Protein AF-A0A2M7WQC4-F1 (afdb_monomer)

Mean predicted aligned error: 9.54 Å

Foldseek 3Di:
DPPPVVVVVVLQDWDFDAFDDPDPDTPTDTLLNVLLVVLVCVLCVLLCVLPVDDDPPHDPSVVVSVVLLVVLLVVQPVVDDPPSPVCSVVSSVVVSSLVSLVVQLVDPSGRRSLLDLVSLLVVLVVVLCVVVVVVCVVQPVCVQCVLPPDPDPPVCSVVSSVVVVVVSVCRSVCRSCVSNVCSSVVSVVVVVVVVVVVVPD

Nearest PDB structures (foldseek):
  6b2z-assembly1_a  TM=8.995E-01  e=5.592E-09  Saccharomyces cerevisiae S288C
  8h9q-assembly1_N  TM=8.593E-01  e=3.724E-07  Homo sapiens
  7ajb-assembly1_a  TM=8.304E-01  e=2.308E-07  Bos taurus
  6za9-assembly1_N  TM=8.681E-01  e=1.406E-06  Ovis aries
  6zna-assembly1_Aa  TM=8.473E-01  e=5.904E-06  Sus scrofa

Sequence (201 aa):
MSLDMSGALEHFRVVVYHELHLGPLDLSISNTTVFIWGAVALVVLTLHLMVVKPKLVPGPGQLLAEMLYGFVARQTELNIHGEGEKYIPLMFTIFTFILGCNLIGLIPGAFTPTSQLAVTGTLAVGIFLYATGLRFYRHGWGFFHAFAPRGVPRIMLPLMVPIELLSFLARPVTLALRLFANMTAGHMAIFVLGALGMAAP

Structure (mmCIF, N/CA/C/O backbone):
data_AF-A0A2M7WQC4-F1
#
_entry.id   AF-A0A2M7WQC4-F1
#
loop_
_atom_site.group_PDB
_atom_site.id
_atom_site.type_symbol
_atom_site.label_atom_id
_atom_site.label_alt_id
_atom_site.label_comp_id
_atom_site.label_asym_id
_atom_site.label_entity_id
_atom_site.label_seq_id
_atom_site.pdbx_PDB_ins_code
_atom_site.Cartn_x
_atom_site.Cartn_y
_atom_site.Cartn_z
_atom_site.occupancy
_atom_site.B_iso_or_equiv
_atom_site.auth_seq_id
_atom_site.auth_comp_id
_atom_site.auth_asym_id
_atom_site.auth_atom_id
_atom_site.pdbx_PDB_model_num
ATOM 1 N N . MET A 1 1 ? 1.896 25.065 -30.093 1.00 47.16 1 MET A N 1
ATOM 2 C CA . MET A 1 1 ? 2.228 23.845 -29.334 1.00 47.16 1 MET A CA 1
ATOM 3 C C . MET A 1 1 ? 1.219 23.739 -28.203 1.00 47.16 1 MET A C 1
ATOM 5 O O . MET A 1 1 ? 1.470 24.219 -27.107 1.00 47.16 1 MET A O 1
ATOM 9 N N . SER A 1 2 ? 0.005 23.278 -28.514 1.00 36.97 2 SER A N 1
ATOM 10 C CA . SER A 1 2 ? -1.008 23.017 -27.491 1.00 36.97 2 SER A CA 1
ATOM 11 C C . SER A 1 2 ? -0.447 21.948 -26.563 1.00 36.97 2 SER A C 1
ATOM 13 O O . SER A 1 2 ? 0.015 20.919 -27.050 1.00 36.97 2 SER A O 1
ATOM 15 N N . LEU A 1 3 ? -0.439 22.215 -25.256 1.00 52.53 3 LEU A N 1
ATOM 16 C CA . LEU A 1 3 ? -0.218 21.198 -24.232 1.00 52.53 3 LEU A CA 1
ATOM 17 C C . LEU A 1 3 ? -1.300 20.142 -24.423 1.00 52.53 3 LEU A C 1
ATOM 19 O O . LEU A 1 3 ? -2.430 20.309 -23.964 1.00 52.53 3 LEU A O 1
ATOM 23 N N . ASP A 1 4 ? -0.977 19.111 -25.191 1.00 52.12 4 ASP A N 1
ATOM 24 C CA . ASP A 1 4 ? -1.908 18.049 -25.488 1.00 52.12 4 ASP A CA 1
ATOM 25 C C . ASP A 1 4 ? -2.044 17.161 -24.250 1.00 52.12 4 ASP A C 1
ATOM 27 O O . ASP A 1 4 ? -1.371 16.146 -24.085 1.00 52.12 4 ASP A O 1
ATOM 31 N N . MET A 1 5 ? -2.908 17.590 -23.327 1.00 49.34 5 MET A N 1
ATOM 32 C CA . MET A 1 5 ? -3.306 16.808 -22.158 1.00 49.34 5 MET A CA 1
ATOM 33 C C . MET A 1 5 ? -3.953 15.470 -22.546 1.00 49.34 5 MET A C 1
ATOM 35 O O . MET A 1 5 ? -4.101 14.611 -21.676 1.00 49.34 5 MET A O 1
ATOM 39 N N . SER A 1 6 ? -4.334 15.272 -23.815 1.00 53.06 6 SER A N 1
ATOM 40 C CA . SER A 1 6 ? -4.918 14.012 -24.265 1.00 53.06 6 SER A CA 1
ATOM 41 C C . SER A 1 6 ? -3.886 12.875 -24.309 1.00 53.06 6 SER A C 1
ATOM 43 O O . SER A 1 6 ? -4.191 11.794 -23.810 1.00 53.06 6 SER A O 1
ATOM 45 N N . GLY A 1 7 ? -2.632 13.136 -24.707 1.00 55.03 7 GLY A N 1
ATOM 46 C CA . GLY A 1 7 ? -1.553 12.135 -24.675 1.00 55.03 7 GLY A CA 1
ATOM 47 C C . GLY A 1 7 ? -1.134 11.700 -23.260 1.00 55.03 7 GLY A C 1
ATOM 48 O O . GLY A 1 7 ? -0.813 10.536 -23.028 1.00 55.03 7 GLY A O 1
ATOM 49 N N . ALA A 1 8 ? -1.207 12.605 -22.275 1.00 52.22 8 ALA A N 1
ATOM 50 C CA . ALA A 1 8 ? -0.928 12.271 -20.873 1.00 52.22 8 ALA A CA 1
ATOM 51 C C . ALA A 1 8 ? -2.010 11.360 -20.257 1.00 52.22 8 ALA A C 1
ATOM 53 O O . ALA A 1 8 ? -1.704 10.505 -19.427 1.00 52.22 8 ALA A O 1
ATOM 54 N N . LEU A 1 9 ? -3.272 11.522 -20.671 1.00 56.44 9 LEU A N 1
ATOM 55 C CA . LEU A 1 9 ? -4.386 10.667 -20.246 1.00 56.44 9 LEU A CA 1
ATOM 56 C C . LEU A 1 9 ? -4.450 9.348 -21.032 1.00 56.44 9 LEU A C 1
ATOM 58 O O . LEU A 1 9 ? -4.911 8.344 -20.490 1.00 56.44 9 LEU A O 1
ATOM 62 N N . GLU A 1 10 ? -3.956 9.318 -22.272 1.00 60.94 10 GLU A N 1
ATOM 63 C CA . GLU A 1 10 ? -3.878 8.106 -23.093 1.00 60.94 10 GLU A CA 1
ATOM 64 C C . GLU A 1 10 ? -2.933 7.054 -22.490 1.00 60.94 10 GLU A C 1
ATOM 66 O O . GLU A 1 10 ? -3.252 5.865 -22.511 1.00 60.94 10 GLU A O 1
ATOM 71 N N . HIS A 1 11 ? -1.850 7.481 -21.827 1.00 55.91 11 HIS A N 1
ATOM 72 C CA . HIS A 1 11 ? -0.951 6.591 -21.072 1.00 55.91 11 HIS A CA 1
ATOM 73 C C . HIS A 1 11 ? -1.661 5.836 -19.937 1.00 55.91 11 HIS A C 1
ATOM 75 O O . HIS A 1 11 ? -1.259 4.734 -19.574 1.00 55.91 11 HIS A O 1
ATOM 81 N N . PHE A 1 12 ? -2.750 6.392 -19.394 1.00 59.59 12 PHE A N 1
ATOM 82 C CA . PHE A 1 12 ? -3.570 5.747 -18.363 1.00 59.59 12 PHE A CA 1
ATOM 83 C C . PHE A 1 12 ? -4.740 4.934 -18.935 1.00 59.59 12 PHE A C 1
ATOM 85 O O . PHE A 1 12 ? -5.503 4.328 -18.172 1.00 59.59 12 PHE A O 1
ATOM 92 N N . ARG A 1 13 ? -4.898 4.880 -20.265 1.00 59.78 13 ARG A N 1
ATOM 93 C CA . ARG A 1 13 ? -6.002 4.160 -20.898 1.00 59.78 13 ARG A CA 1
ATOM 94 C C . ARG A 1 13 ? -5.809 2.654 -20.755 1.00 59.78 13 ARG A C 1
ATOM 96 O O . ARG A 1 13 ? -4.769 2.086 -21.081 1.00 59.78 13 ARG A O 1
ATOM 103 N N . VAL A 1 14 ? -6.865 1.988 -20.301 1.00 61.38 14 VAL A N 1
ATOM 104 C CA . VAL A 1 14 ? -6.920 0.528 -20.257 1.00 61.38 14 VAL A CA 1
ATOM 105 C C . VAL A 1 14 ? -7.095 0.014 -21.677 1.00 61.38 14 VAL A C 1
ATOM 107 O O . VAL A 1 14 ? -8.176 0.121 -22.253 1.00 61.38 14 VAL A O 1
ATOM 110 N N . VAL A 1 15 ? -6.021 -0.525 -22.248 1.00 65.00 15 VAL A N 1
ATOM 111 C CA . VAL A 1 15 ? -6.092 -1.289 -23.493 1.00 65.00 15 VAL A CA 1
ATOM 112 C C . VAL A 1 15 ? -6.355 -2.742 -23.126 1.00 65.00 15 VAL A C 1
ATOM 114 O O . VAL A 1 15 ? -5.590 -3.360 -22.383 1.00 65.00 15 VAL A O 1
ATOM 117 N N . VAL A 1 16 ? -7.478 -3.258 -23.605 1.00 66.25 16 VAL A N 1
ATOM 118 C CA . VAL A 1 16 ? -7.837 -4.669 -23.517 1.00 66.25 16 VAL A CA 1
ATOM 119 C C . VAL A 1 16 ? -7.170 -5.394 -24.678 1.00 66.25 16 VAL A C 1
ATOM 121 O O . VAL A 1 16 ? -7.372 -5.021 -25.830 1.00 66.25 16 VAL A O 1
ATOM 124 N N . TYR A 1 17 ? -6.362 -6.408 -24.376 1.00 61.94 17 TYR A N 1
ATOM 125 C CA . TYR A 1 17 ? -5.694 -7.215 -25.394 1.00 61.94 17 TYR A CA 1
ATOM 126 C C . TYR A 1 17 ? -6.497 -8.466 -25.752 1.00 61.94 17 TYR A C 1
ATOM 128 O O . TYR A 1 17 ? -6.526 -8.837 -26.919 1.00 61.94 17 TYR A O 1
ATOM 136 N N . HIS A 1 18 ? -7.117 -9.131 -24.771 1.00 64.69 18 HIS A N 1
ATOM 137 C CA . HIS A 1 18 ? -7.927 -10.335 -24.997 1.00 64.69 18 HIS A CA 1
ATOM 138 C C . HIS A 1 18 ? -9.190 -10.302 -24.140 1.00 64.69 18 HIS A C 1
ATOM 140 O O . HIS A 1 18 ? -9.102 -10.292 -22.915 1.00 64.69 18 HIS A O 1
ATOM 146 N N . GLU A 1 19 ? -10.358 -10.345 -24.773 1.00 62.91 19 GLU A N 1
ATOM 147 C CA . GLU A 1 19 ? -11.649 -10.434 -24.092 1.00 62.91 19 GLU A CA 1
ATOM 148 C C . GLU A 1 19 ? -11.985 -11.901 -23.800 1.00 62.91 19 GLU A C 1
ATOM 150 O O . GLU A 1 19 ? -12.441 -12.637 -24.675 1.00 62.91 19 GLU A O 1
ATOM 155 N N . LEU A 1 20 ? -11.737 -12.352 -22.569 1.00 59.78 20 LEU A N 1
ATOM 156 C CA . LEU A 1 20 ? -12.165 -13.669 -22.103 1.00 59.78 20 LEU A CA 1
ATOM 157 C C . LEU A 1 20 ? -13.464 -13.511 -21.304 1.00 59.78 20 LEU A C 1
ATOM 159 O O . LEU A 1 20 ? -13.437 -13.131 -20.137 1.00 59.78 20 LEU A O 1
ATOM 163 N N . HIS A 1 21 ? -14.604 -13.806 -21.920 1.00 62.69 21 HIS A N 1
ATOM 164 C CA . HIS A 1 21 ? -15.892 -13.817 -21.226 1.00 62.69 21 HIS A CA 1
ATOM 165 C C . HIS A 1 21 ? -16.188 -15.242 -20.730 1.00 62.69 21 HIS A C 1
ATOM 167 O O . HIS A 1 21 ? -16.414 -16.152 -21.529 1.00 62.69 21 HIS A O 1
ATOM 173 N N . LEU A 1 22 ? -16.192 -15.453 -19.412 1.00 56.59 22 LEU A N 1
ATOM 174 C CA . LEU A 1 22 ? -16.622 -16.703 -18.770 1.00 56.59 22 LEU A CA 1
ATOM 175 C C . LEU A 1 22 ? -17.983 -16.452 -18.102 1.00 56.59 22 LEU A C 1
ATOM 177 O O . LEU A 1 22 ? -18.088 -16.199 -16.903 1.00 56.59 22 LEU A O 1
ATOM 181 N N . GLY A 1 23 ? -19.048 -16.478 -18.909 1.00 70.06 23 GLY A N 1
ATOM 182 C CA . GLY A 1 23 ? -20.415 -16.209 -18.448 1.00 70.06 23 GLY A CA 1
ATOM 183 C C . GLY A 1 23 ? -20.597 -14.746 -18.003 1.00 70.06 23 GLY A C 1
ATOM 184 O O . GLY A 1 23 ? -20.345 -13.860 -18.812 1.00 70.06 23 GLY A O 1
ATOM 185 N N . PRO A 1 24 ? -21.029 -14.455 -16.757 1.00 71.25 24 PRO A N 1
ATOM 186 C CA . PRO A 1 24 ? -21.176 -13.084 -16.248 1.00 71.25 24 PRO A CA 1
ATOM 187 C C . PRO A 1 24 ? -19.853 -12.444 -15.782 1.00 71.25 24 PRO A C 1
ATOM 189 O O . PRO A 1 24 ? -19.866 -11.325 -15.274 1.00 71.25 24 PRO A O 1
ATOM 192 N N . LEU A 1 25 ? -18.727 -13.161 -15.880 1.00 65.12 25 LEU A N 1
ATOM 193 C CA . LEU A 1 25 ? -17.407 -12.693 -15.460 1.00 65.12 25 LEU A CA 1
ATOM 194 C C . LEU A 1 25 ? -16.569 -12.290 -16.674 1.00 65.12 25 LEU A C 1
ATOM 196 O O . LEU A 1 25 ? -16.182 -13.134 -17.486 1.00 65.12 25 LEU A O 1
ATOM 200 N N . ASP A 1 26 ? -16.248 -11.000 -16.739 1.00 67.94 26 ASP A N 1
ATOM 201 C CA . ASP A 1 26 ? -15.263 -10.444 -17.661 1.00 67.94 26 ASP A CA 1
ATOM 202 C C . ASP A 1 26 ? -13.844 -10.720 -17.150 1.00 67.94 26 ASP A C 1
ATOM 204 O O . ASP A 1 26 ? -13.325 -10.028 -16.273 1.00 67.94 26 ASP A O 1
ATOM 208 N N . LEU A 1 27 ? -13.195 -11.744 -17.705 1.00 69.06 27 LEU A N 1
ATOM 209 C CA . LEU A 1 27 ? -11.785 -12.079 -17.473 1.00 69.06 27 LEU A CA 1
ATOM 210 C C . LEU A 1 27 ? -10.902 -11.505 -18.583 1.00 69.06 27 LEU A C 1
ATOM 212 O O . LEU A 1 27 ? -9.982 -12.146 -19.092 1.00 69.06 27 LEU A O 1
ATOM 216 N N . SER A 1 28 ? -11.201 -10.270 -18.966 1.00 73.12 28 SER A N 1
ATOM 217 C CA . SER A 1 28 ? -10.475 -9.571 -20.007 1.00 73.12 28 SER A CA 1
ATOM 218 C C . SER A 1 28 ? -9.031 -9.273 -19.578 1.00 73.12 28 SER A C 1
ATOM 220 O O . SER A 1 28 ? -8.770 -8.668 -18.532 1.00 73.12 28 SER A O 1
ATOM 222 N N . ILE A 1 29 ? -8.063 -9.712 -20.384 1.00 73.00 29 ILE A N 1
ATOM 223 C CA . ILE A 1 29 ? -6.643 -9.436 -20.167 1.00 73.00 29 ILE A CA 1
ATOM 224 C C . ILE A 1 29 ? -6.373 -8.030 -20.686 1.00 73.00 29 ILE A C 1
ATOM 226 O O . ILE A 1 29 ? -6.222 -7.796 -21.888 1.00 73.00 29 ILE A O 1
ATOM 230 N N . SER A 1 30 ? -6.316 -7.088 -19.753 1.00 79.94 30 SER A N 1
ATOM 231 C CA . SER A 1 30 ? -5.938 -5.706 -20.016 1.00 79.94 30 SER A CA 1
ATOM 232 C C . SER A 1 30 ? -4.456 -5.461 -19.751 1.00 79.94 30 SER A C 1
ATOM 234 O O . SER A 1 30 ? -3.785 -6.247 -19.076 1.00 79.94 30 SER A O 1
ATOM 236 N N . ASN A 1 31 ? -3.957 -4.324 -20.231 1.00 76.38 31 ASN A N 1
ATOM 237 C CA . ASN A 1 31 ? -2.621 -3.830 -19.918 1.00 76.38 31 ASN A CA 1
ATOM 238 C C . ASN A 1 31 ? -2.339 -3.852 -18.404 1.00 76.38 31 ASN A C 1
ATOM 240 O O . ASN A 1 31 ? -1.307 -4.333 -17.944 1.00 76.38 31 ASN A O 1
ATOM 244 N N . THR A 1 32 ? -3.321 -3.448 -17.602 1.00 79.88 32 THR A N 1
ATOM 245 C CA . THR A 1 32 ? -3.250 -3.485 -16.139 1.00 79.88 32 THR A CA 1
ATOM 246 C C . THR A 1 32 ? -2.974 -4.887 -15.605 1.00 79.88 32 THR A C 1
ATOM 248 O O . THR A 1 32 ? -2.104 -5.051 -14.753 1.00 79.88 32 THR A O 1
ATOM 251 N N . THR A 1 33 ? -3.674 -5.900 -16.118 1.00 81.00 33 THR A N 1
ATOM 252 C CA . THR A 1 33 ? -3.502 -7.299 -15.704 1.00 81.00 33 THR A CA 1
ATOM 253 C C . THR A 1 33 ? -2.084 -7.788 -16.000 1.00 81.00 33 THR A C 1
ATOM 255 O O . THR A 1 33 ? -1.442 -8.386 -15.137 1.00 81.00 33 THR A O 1
ATOM 258 N N . VAL A 1 34 ? -1.562 -7.468 -17.188 1.00 81.44 34 VAL A N 1
ATOM 259 C CA . VAL A 1 34 ? -0.206 -7.850 -17.610 1.00 81.44 34 VAL A CA 1
ATOM 260 C C . VAL A 1 34 ? 0.855 -7.198 -16.721 1.00 81.44 34 VAL A C 1
ATOM 262 O O . VAL A 1 34 ? 1.759 -7.883 -16.244 1.00 81.44 34 VAL A O 1
ATOM 265 N N . PHE A 1 35 ? 0.729 -5.901 -16.431 1.00 83.12 35 PHE A N 1
ATOM 266 C CA . PHE A 1 35 ? 1.673 -5.198 -15.559 1.00 83.12 35 PHE A CA 1
ATOM 267 C C . PHE A 1 35 ? 1.589 -5.656 -14.095 1.00 83.12 35 PHE A C 1
ATOM 269 O O . PHE A 1 35 ? 2.618 -5.706 -13.423 1.00 83.12 35 PHE A O 1
ATOM 276 N N . ILE A 1 36 ? 0.412 -6.061 -13.600 1.00 86.38 36 ILE A N 1
ATOM 277 C CA . ILE A 1 36 ? 0.282 -6.697 -12.276 1.00 86.38 36 ILE A CA 1
ATOM 278 C C . ILE A 1 36 ? 1.031 -8.031 -12.248 1.00 86.38 36 ILE A C 1
ATOM 280 O O . ILE A 1 36 ? 1.801 -8.277 -11.321 1.00 86.38 36 ILE A O 1
ATOM 284 N N . TRP A 1 37 ? 0.848 -8.889 -13.255 1.00 86.12 37 TRP A N 1
ATOM 285 C CA . TRP A 1 37 ? 1.578 -10.157 -13.336 1.00 86.12 37 TRP A CA 1
ATOM 286 C C . TRP A 1 37 ? 3.084 -9.944 -13.463 1.00 86.12 37 TRP A C 1
ATOM 288 O O . TRP A 1 37 ? 3.847 -10.624 -12.782 1.00 86.12 37 TRP A O 1
ATOM 298 N N . GLY A 1 38 ? 3.508 -8.959 -14.256 1.00 86.62 38 GLY A N 1
ATOM 299 C CA . GLY A 1 38 ? 4.905 -8.543 -14.351 1.00 86.62 38 GLY A CA 1
ATOM 300 C C . GLY A 1 38 ? 5.470 -8.088 -13.004 1.00 86.62 38 GLY A C 1
ATOM 301 O O . GLY A 1 38 ? 6.550 -8.527 -12.617 1.00 86.62 38 GLY A O 1
ATOM 302 N N . ALA A 1 39 ? 4.723 -7.280 -12.246 1.00 86.12 39 ALA A N 1
ATOM 303 C CA . ALA A 1 39 ? 5.112 -6.839 -10.907 1.00 86.12 39 ALA A CA 1
ATOM 304 C C . ALA A 1 39 ? 5.257 -8.002 -9.926 1.00 86.12 39 ALA A C 1
ATOM 306 O O . ALA A 1 39 ? 6.259 -8.092 -9.216 1.00 86.12 39 ALA A O 1
ATOM 307 N N . VAL A 1 40 ? 4.290 -8.920 -9.914 1.00 88.19 40 VAL A N 1
ATOM 308 C CA . VAL A 1 40 ? 4.339 -10.115 -9.065 1.00 88.19 40 VAL A CA 1
ATOM 309 C C . VAL A 1 40 ? 5.526 -10.995 -9.449 1.00 88.19 40 VAL A C 1
ATOM 311 O O . VAL A 1 40 ? 6.294 -11.388 -8.573 1.00 88.19 40 VAL A O 1
ATOM 314 N N . ALA A 1 41 ? 5.723 -11.260 -10.741 1.00 89.06 41 ALA A N 1
ATOM 315 C CA . ALA A 1 41 ? 6.842 -12.058 -11.229 1.00 89.06 41 ALA A CA 1
ATOM 316 C C . ALA A 1 41 ? 8.190 -11.423 -10.864 1.00 89.06 41 ALA A C 1
ATOM 318 O O . ALA A 1 41 ? 9.067 -12.118 -10.358 1.00 89.06 41 ALA A O 1
ATOM 319 N N . LEU A 1 42 ? 8.338 -10.107 -11.044 1.00 88.56 42 LEU A N 1
ATOM 320 C CA . LEU A 1 42 ? 9.542 -9.363 -10.677 1.00 88.56 42 LEU A CA 1
ATOM 321 C C . LEU A 1 42 ? 9.835 -9.469 -9.179 1.00 88.56 42 LEU A C 1
ATOM 323 O O . LEU A 1 42 ? 10.964 -9.771 -8.795 1.00 88.56 42 LEU A O 1
ATOM 327 N N . VAL A 1 43 ? 8.830 -9.236 -8.333 1.00 88.75 43 VAL A N 1
ATOM 328 C CA . VAL A 1 43 ? 8.966 -9.301 -6.873 1.00 88.75 43 VAL A CA 1
ATOM 329 C C . VAL A 1 43 ? 9.352 -10.706 -6.428 1.00 88.75 43 VAL A C 1
ATOM 331 O O . VAL A 1 43 ? 10.329 -10.873 -5.698 1.00 88.75 43 VAL A O 1
ATOM 334 N N . VAL A 1 44 ? 8.620 -11.720 -6.894 1.00 88.38 44 VAL A N 1
ATOM 335 C CA . VAL A 1 44 ? 8.865 -13.120 -6.533 1.00 88.38 44 VAL A CA 1
ATOM 336 C C . VAL A 1 44 ? 10.240 -13.562 -7.014 1.00 88.38 44 VAL A C 1
ATOM 338 O O . VAL A 1 44 ? 10.985 -14.146 -6.235 1.00 88.38 44 VAL A O 1
ATOM 341 N N . LEU A 1 45 ? 10.613 -13.243 -8.256 1.00 88.00 45 LEU A N 1
ATOM 342 C CA . LEU A 1 45 ? 11.922 -13.583 -8.806 1.00 88.00 45 LEU A CA 1
ATOM 343 C C . LEU A 1 45 ? 13.045 -12.902 -8.024 1.00 88.00 45 LEU A C 1
ATOM 345 O O . LEU A 1 45 ? 14.002 -13.565 -7.641 1.00 88.00 45 LEU A O 1
ATOM 349 N N . THR A 1 46 ? 12.924 -11.603 -7.746 1.00 85.12 46 THR A N 1
ATOM 350 C CA . THR A 1 46 ? 13.954 -10.840 -7.026 1.00 85.12 46 THR A CA 1
ATOM 351 C C . THR A 1 46 ? 14.155 -11.391 -5.617 1.00 85.12 46 THR A C 1
ATOM 353 O O . THR A 1 46 ? 15.285 -11.685 -5.232 1.00 85.12 46 THR A O 1
ATOM 356 N N . LEU A 1 47 ? 13.068 -11.604 -4.868 1.00 85.88 47 LEU A N 1
ATOM 357 C CA . LEU A 1 47 ? 13.141 -12.194 -3.532 1.00 85.88 47 LEU A CA 1
ATOM 358 C C . LEU A 1 47 ? 13.681 -13.624 -3.571 1.00 85.88 47 LEU A C 1
ATOM 360 O O . LEU A 1 47 ? 14.520 -13.981 -2.748 1.00 85.88 47 LEU A O 1
ATOM 364 N N . HIS A 1 48 ? 13.241 -14.432 -4.538 1.00 85.88 48 HIS A N 1
ATOM 365 C CA . HIS A 1 48 ? 13.729 -15.794 -4.694 1.00 85.88 48 HIS A CA 1
ATOM 366 C C . HIS A 1 48 ? 15.240 -15.785 -4.926 1.00 85.88 48 HIS A C 1
ATOM 368 O O . HIS A 1 48 ? 15.966 -16.369 -4.128 1.00 85.88 48 HIS A O 1
ATOM 374 N N . LEU A 1 49 ? 15.731 -15.042 -5.924 1.00 83.69 49 LEU A N 1
ATOM 375 C CA . LEU A 1 49 ? 17.158 -14.911 -6.245 1.00 83.69 49 LEU A CA 1
ATOM 376 C C . LEU A 1 49 ? 18.002 -14.432 -5.056 1.00 83.69 49 LEU A C 1
ATOM 378 O O . LEU A 1 49 ? 19.125 -14.904 -4.881 1.00 83.69 49 LEU A O 1
ATOM 382 N N . MET A 1 50 ? 17.464 -13.537 -4.223 1.00 81.19 50 MET A N 1
ATOM 383 C CA . MET A 1 50 ? 18.144 -13.051 -3.019 1.00 81.19 50 MET A CA 1
ATOM 384 C C . MET A 1 50 ? 18.247 -14.104 -1.902 1.00 81.19 50 MET A C 1
ATOM 386 O O . MET A 1 50 ? 19.145 -13.999 -1.068 1.00 81.19 50 MET A O 1
ATOM 390 N N . VAL A 1 51 ? 17.374 -15.121 -1.892 1.00 77.56 51 VAL A N 1
ATOM 391 C CA . VAL A 1 51 ? 17.223 -16.088 -0.785 1.00 77.56 51 VAL A CA 1
ATOM 392 C C . VAL A 1 51 ? 17.562 -17.539 -1.185 1.00 77.56 51 VAL A C 1
ATOM 394 O O . VAL A 1 51 ? 17.719 -18.379 -0.306 1.00 77.56 51 VAL A O 1
ATOM 397 N N . VAL A 1 52 ? 17.760 -17.870 -2.474 1.00 69.50 52 VAL A N 1
ATOM 398 C CA . VAL A 1 52 ? 17.973 -19.266 -2.948 1.00 69.50 52 VAL A CA 1
ATOM 399 C C . VAL A 1 52 ? 19.127 -19.997 -2.244 1.00 69.50 52 VAL A C 1
ATOM 401 O O . VAL A 1 52 ? 19.061 -21.210 -2.054 1.00 69.50 52 VAL A O 1
ATOM 404 N N . LYS A 1 53 ? 20.209 -19.300 -1.878 1.00 73.19 53 LYS A N 1
ATOM 405 C CA . LYS A 1 53 ? 21.390 -19.909 -1.237 1.00 73.19 53 LYS A CA 1
ATOM 406 C C . LYS A 1 53 ? 21.758 -19.140 0.032 1.00 73.19 53 LYS A C 1
ATOM 408 O O . LYS A 1 53 ? 22.707 -18.354 -0.021 1.00 73.19 53 LYS A O 1
ATOM 413 N N . PRO A 1 54 ? 21.029 -19.340 1.146 1.00 71.44 54 PRO A N 1
ATOM 414 C CA . PRO A 1 54 ? 21.299 -18.611 2.374 1.00 71.44 54 PRO A CA 1
ATOM 415 C C . PRO A 1 54 ? 22.688 -19.000 2.888 1.00 71.44 54 PRO A C 1
ATOM 417 O O . PRO A 1 54 ? 22.971 -20.172 3.143 1.00 71.44 54 PRO A O 1
ATOM 420 N N . LYS A 1 55 ? 23.583 -18.016 2.985 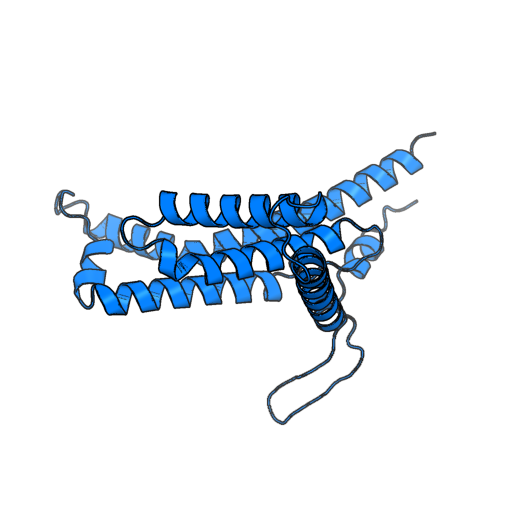1.00 77.81 55 LYS A N 1
ATOM 421 C CA . LYS A 1 55 ? 24.927 -18.190 3.550 1.00 77.81 55 LYS A CA 1
ATOM 422 C C . LYS A 1 55 ? 24.954 -17.640 4.973 1.00 77.81 55 LYS A C 1
ATOM 424 O O . LYS A 1 55 ? 24.261 -16.673 5.272 1.00 77.81 55 LYS A O 1
ATOM 429 N N . LEU A 1 56 ? 25.800 -18.230 5.824 1.00 75.19 56 LEU A N 1
ATOM 430 C CA . LEU A 1 56 ? 26.019 -17.768 7.204 1.00 75.19 56 LEU A CA 1
ATOM 431 C C . LEU A 1 56 ? 26.617 -16.350 7.257 1.00 75.19 56 LEU A C 1
ATOM 433 O O . LEU A 1 56 ? 26.302 -15.585 8.160 1.00 75.19 56 LEU A O 1
ATOM 437 N N . VAL A 1 57 ? 27.463 -16.003 6.278 1.00 78.56 57 VAL A N 1
ATOM 438 C CA . VAL A 1 57 ? 27.869 -14.618 6.001 1.00 78.56 57 VAL A CA 1
ATOM 439 C C . VAL A 1 57 ? 27.042 -14.142 4.805 1.00 78.56 57 VAL A C 1
ATOM 441 O O . VAL A 1 57 ? 27.241 -14.672 3.702 1.00 78.56 57 VAL A O 1
ATOM 444 N N . PRO A 1 58 ? 26.100 -13.202 4.998 1.00 76.56 58 PRO A N 1
ATOM 445 C CA . PRO A 1 58 ? 25.170 -12.812 3.951 1.00 76.56 58 PRO A CA 1
ATOM 446 C C . PRO A 1 58 ? 25.903 -12.098 2.814 1.00 76.56 58 PRO A C 1
ATOM 448 O O . PRO A 1 58 ? 26.759 -11.238 3.027 1.00 76.56 58 PRO A O 1
ATOM 451 N N . GLY A 1 59 ? 25.550 -12.451 1.577 1.00 83.88 59 GLY A N 1
ATOM 452 C CA . GLY A 1 59 ? 25.907 -11.638 0.415 1.00 83.88 59 GLY A CA 1
ATOM 453 C C . GLY A 1 59 ? 25.114 -10.321 0.394 1.00 83.88 59 GLY A C 1
ATOM 454 O O . GLY A 1 59 ? 24.108 -10.202 1.092 1.00 83.88 59 GL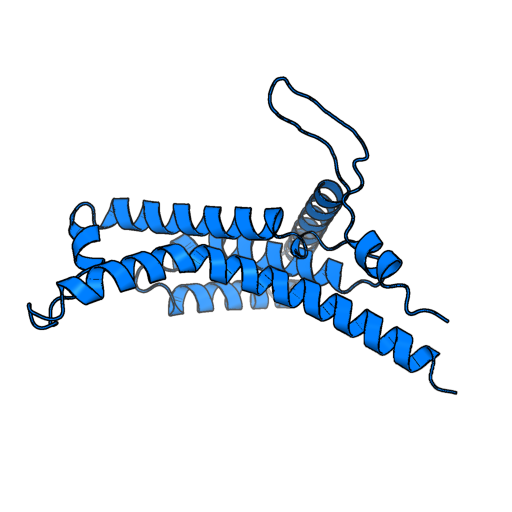Y A O 1
ATOM 455 N N . PRO A 1 60 ? 25.488 -9.341 -0.446 1.00 82.81 60 PRO A N 1
ATOM 456 C CA . PRO A 1 60 ? 24.822 -8.034 -0.485 1.00 82.81 60 PRO A CA 1
ATOM 457 C C . PRO A 1 60 ? 23.321 -8.115 -0.825 1.00 82.81 60 PRO A C 1
ATOM 459 O O . PRO A 1 60 ? 22.523 -7.376 -0.256 1.00 82.81 60 PRO A O 1
ATOM 462 N N . GLY A 1 61 ? 22.915 -9.039 -1.706 1.00 83.50 61 GLY A N 1
ATOM 463 C CA . GLY A 1 61 ? 21.498 -9.262 -2.030 1.00 83.50 61 GLY A CA 1
ATOM 464 C C . GLY A 1 61 ? 20.707 -9.897 -0.881 1.00 83.50 61 GLY A C 1
ATOM 465 O O . GLY A 1 61 ? 19.587 -9.480 -0.604 1.00 83.50 61 GLY A O 1
ATOM 466 N N . GLN A 1 62 ? 21.317 -10.848 -0.169 1.00 86.19 62 GLN A N 1
ATOM 467 C CA . GLN A 1 62 ? 20.720 -11.465 1.017 1.00 86.19 62 GLN A CA 1
ATOM 468 C C . GLN A 1 62 ? 20.566 -10.431 2.145 1.00 86.19 62 GLN A C 1
ATOM 470 O O . GLN A 1 62 ? 19.504 -10.355 2.752 1.00 86.19 62 GLN A O 1
ATOM 475 N N . LEU A 1 63 ? 21.571 -9.571 2.356 1.00 89.75 63 LEU A N 1
ATOM 476 C CA . LEU A 1 63 ? 21.511 -8.482 3.335 1.00 89.75 63 LEU A CA 1
ATOM 477 C C . LEU A 1 63 ? 20.349 -7.521 3.047 1.00 89.75 63 LEU A C 1
ATOM 479 O O . LEU A 1 63 ? 19.615 -7.157 3.959 1.00 89.75 63 LEU A O 1
ATOM 483 N N . LEU A 1 64 ? 20.150 -7.124 1.786 1.00 89.56 64 LEU A N 1
ATOM 484 C CA . LEU A 1 64 ? 19.012 -6.283 1.402 1.00 89.56 64 LEU A CA 1
ATOM 485 C C . LEU A 1 64 ? 17.667 -6.954 1.701 1.00 89.56 64 LEU A C 1
ATOM 487 O O . LEU A 1 64 ? 16.780 -6.305 2.255 1.00 89.56 64 LEU A O 1
ATOM 491 N N . ALA A 1 65 ? 17.520 -8.239 1.376 1.00 88.81 65 ALA A N 1
ATOM 492 C CA . ALA A 1 65 ? 16.299 -8.989 1.660 1.00 88.81 65 ALA A CA 1
ATOM 493 C C . ALA A 1 65 ? 16.039 -9.127 3.171 1.00 88.81 65 ALA A C 1
ATOM 495 O O . ALA A 1 65 ? 14.912 -8.916 3.618 1.00 88.81 65 ALA A O 1
ATOM 496 N N . GLU A 1 66 ? 17.074 -9.407 3.967 1.00 89.94 66 GLU A N 1
ATOM 497 C CA . GLU A 1 66 ? 16.983 -9.483 5.430 1.00 89.94 66 GLU A CA 1
ATOM 498 C C . GLU A 1 66 ? 16.646 -8.124 6.055 1.00 89.94 66 GLU A C 1
ATOM 500 O O . GLU A 1 66 ? 15.807 -8.053 6.951 1.00 89.94 66 GLU A O 1
ATOM 505 N N . MET A 1 67 ? 17.226 -7.027 5.553 1.00 91.44 67 MET A N 1
ATOM 506 C CA . MET A 1 67 ? 16.887 -5.672 5.998 1.00 91.44 67 MET A CA 1
ATOM 507 C C . MET A 1 67 ? 15.442 -5.305 5.657 1.00 91.44 67 MET A C 1
ATOM 509 O O . MET A 1 67 ? 14.745 -4.740 6.498 1.00 91.44 67 MET A O 1
ATOM 513 N N . LEU A 1 68 ? 14.973 -5.637 4.450 1.00 92.56 68 LEU A N 1
ATOM 514 C CA . LEU A 1 68 ? 13.583 -5.413 4.046 1.00 92.56 68 LEU A CA 1
ATOM 515 C C . LEU A 1 68 ? 12.615 -6.218 4.918 1.00 92.56 68 LEU A C 1
ATOM 517 O O . LEU A 1 68 ? 11.644 -5.661 5.431 1.00 92.56 68 LEU A O 1
ATOM 521 N N . TYR A 1 69 ? 12.894 -7.506 5.129 1.00 91.94 69 TYR A N 1
ATOM 522 C CA . TYR A 1 69 ? 12.085 -8.354 6.000 1.00 91.94 69 TYR A CA 1
ATOM 523 C C . TYR A 1 69 ? 12.084 -7.839 7.443 1.00 91.94 69 TYR A C 1
ATOM 525 O O . TYR A 1 69 ? 11.018 -7.633 8.019 1.00 91.94 69 TYR A O 1
ATOM 533 N N . GLY A 1 70 ? 13.260 -7.554 8.008 1.00 93.12 70 GLY A N 1
ATOM 534 C CA . GLY A 1 70 ? 13.412 -7.033 9.366 1.00 93.12 70 GLY A CA 1
ATOM 535 C C . GLY A 1 70 ? 12.739 -5.674 9.562 1.00 93.12 70 GLY A C 1
ATOM 536 O O . GLY A 1 70 ? 12.143 -5.430 10.611 1.00 93.12 70 GLY A O 1
ATOM 537 N N . PHE A 1 71 ? 12.758 -4.809 8.544 1.00 94.69 71 PHE A N 1
ATOM 538 C CA . PHE A 1 71 ? 12.019 -3.549 8.551 1.00 94.69 71 PHE A CA 1
ATOM 539 C C . PHE A 1 71 ? 10.513 -3.795 8.670 1.00 94.69 71 PHE A C 1
ATOM 541 O O . PHE A 1 71 ? 9.881 -3.248 9.574 1.00 94.69 71 PHE A O 1
ATOM 548 N N . VAL A 1 72 ? 9.937 -4.647 7.817 1.00 94.62 72 VAL A N 1
ATOM 549 C CA . VAL A 1 72 ? 8.492 -4.925 7.849 1.00 94.62 72 VAL A CA 1
ATOM 550 C C . VAL A 1 72 ? 8.083 -5.658 9.128 1.00 94.62 72 VAL A C 1
ATOM 552 O O . VAL A 1 72 ? 7.061 -5.312 9.723 1.00 94.62 72 VAL A O 1
ATOM 555 N N . ALA A 1 73 ? 8.881 -6.626 9.583 1.00 93.25 73 ALA A N 1
ATOM 556 C CA . ALA A 1 73 ? 8.655 -7.355 10.828 1.00 93.25 73 ALA A CA 1
ATOM 557 C C . ALA A 1 73 ? 8.601 -6.396 12.024 1.00 93.25 73 ALA A C 1
ATOM 559 O O . ALA A 1 73 ? 7.585 -6.323 12.716 1.00 93.25 73 ALA A O 1
ATOM 560 N N . ARG A 1 74 ? 9.629 -5.552 12.180 1.00 94.12 74 ARG A N 1
ATOM 561 C CA . ARG A 1 74 ? 9.690 -4.555 13.255 1.00 94.12 74 ARG A CA 1
ATOM 562 C C . ARG A 1 74 ? 8.541 -3.551 13.174 1.00 94.12 74 ARG A C 1
ATOM 564 O O . ARG A 1 74 ? 7.952 -3.222 14.198 1.00 94.12 74 ARG A O 1
ATOM 571 N N . GLN A 1 75 ? 8.194 -3.062 11.981 1.00 94.25 75 GLN A N 1
ATOM 572 C CA . GLN A 1 75 ? 7.042 -2.166 11.830 1.00 94.25 75 GLN A CA 1
ATOM 573 C C . GLN A 1 75 ? 5.732 -2.854 12.231 1.00 94.25 75 GLN A C 1
ATOM 575 O O . GLN A 1 75 ? 4.880 -2.230 12.860 1.00 94.25 75 GLN A O 1
ATOM 580 N N . THR A 1 76 ? 5.571 -4.137 11.918 1.00 93.00 76 THR A N 1
ATOM 581 C CA . THR A 1 76 ? 4.369 -4.898 12.277 1.00 93.00 76 THR A CA 1
ATOM 582 C C . THR A 1 76 ? 4.268 -5.095 13.790 1.00 93.00 76 THR A C 1
ATOM 584 O O . THR A 1 76 ? 3.214 -4.836 14.363 1.00 93.00 76 THR A O 1
ATOM 587 N N . GLU A 1 77 ? 5.361 -5.475 14.453 1.00 91.00 77 GLU A N 1
ATOM 588 C CA . GLU A 1 77 ? 5.415 -5.662 15.910 1.00 91.00 77 GLU A CA 1
ATOM 589 C C . GLU A 1 77 ? 5.155 -4.367 16.688 1.00 91.00 77 GLU A C 1
ATOM 591 O O . GLU A 1 77 ? 4.430 -4.378 17.680 1.00 91.00 77 GLU A O 1
ATOM 596 N N . LEU A 1 78 ? 5.688 -3.235 16.216 1.00 91.69 78 LEU A N 1
ATOM 597 C CA . LEU A 1 78 ? 5.474 -1.934 16.858 1.00 91.69 78 LEU A CA 1
ATOM 598 C C . LEU A 1 78 ? 4.021 -1.450 16.750 1.00 91.69 78 LEU A C 1
ATOM 600 O O . LEU A 1 78 ? 3.532 -0.758 17.640 1.00 91.69 78 LEU A O 1
ATOM 604 N N . ASN A 1 79 ? 3.327 -1.793 15.662 1.00 89.94 79 ASN A N 1
ATOM 605 C CA . ASN A 1 79 ? 1.949 -1.357 15.434 1.00 89.94 79 ASN A CA 1
ATOM 606 C C . ASN A 1 79 ? 0.907 -2.351 15.980 1.00 89.94 79 ASN A C 1
ATOM 608 O O . ASN A 1 79 ? -0.207 -1.948 16.321 1.00 89.94 79 ASN A O 1
ATOM 612 N N . ILE A 1 80 ? 1.247 -3.641 16.083 1.00 87.06 80 ILE A N 1
ATOM 613 C CA . ILE A 1 80 ? 0.349 -4.707 16.542 1.00 87.06 80 ILE A CA 1
ATOM 614 C C . ILE A 1 80 ? 0.858 -5.268 17.870 1.00 87.06 80 ILE A C 1
ATOM 616 O O . ILE A 1 80 ? 1.705 -6.158 17.923 1.00 87.06 80 ILE A O 1
ATOM 620 N N . HIS A 1 81 ? 0.273 -4.779 18.958 1.00 76.44 81 HIS A N 1
ATOM 621 C CA . HIS A 1 81 ? 0.628 -5.203 20.306 1.00 76.44 81 HIS A CA 1
ATOM 622 C C . HIS A 1 81 ? 0.202 -6.659 20.565 1.00 76.44 81 HIS A C 1
ATOM 624 O O . HIS A 1 81 ? -0.947 -7.035 20.329 1.00 76.44 81 HIS A O 1
ATOM 630 N N . GLY A 1 82 ? 1.132 -7.467 21.078 1.00 75.81 82 GLY A N 1
ATOM 631 C CA . GLY A 1 82 ? 0.888 -8.815 21.608 1.00 75.81 82 GLY A CA 1
ATOM 632 C C . GLY A 1 82 ? 0.862 -9.958 20.588 1.00 75.81 82 GLY A C 1
ATOM 633 O O . GLY A 1 82 ? 1.148 -11.085 20.970 1.00 75.81 82 GLY A O 1
ATOM 634 N N . GLU A 1 83 ? 0.565 -9.701 19.308 1.00 79.62 83 GLU A N 1
ATOM 635 C CA . GLU A 1 83 ? 0.493 -10.756 18.277 1.00 79.62 83 GLU A CA 1
ATOM 636 C C . GLU A 1 83 ? 0.991 -10.329 16.881 1.00 79.62 83 GLU A C 1
ATOM 638 O O . GLU A 1 83 ? 0.509 -10.823 15.858 1.00 79.62 83 GLU A O 1
ATOM 643 N N . GLY A 1 84 ? 1.948 -9.401 16.807 1.00 79.38 84 GLY A N 1
ATOM 644 C CA . GLY A 1 84 ? 2.483 -8.916 15.531 1.00 79.38 84 GLY A CA 1
ATOM 645 C C . GLY A 1 84 ? 3.046 -10.019 14.627 1.00 79.38 84 GLY A C 1
ATOM 646 O O . GLY A 1 84 ? 2.803 -9.984 13.421 1.00 79.38 84 GLY A O 1
ATOM 647 N N . GLU A 1 85 ? 3.692 -11.040 15.204 1.00 84.75 85 GLU A N 1
ATOM 648 C CA . GLU A 1 85 ? 4.371 -12.125 14.474 1.00 84.75 85 GLU A CA 1
ATOM 649 C C . GLU A 1 85 ? 3.474 -12.842 13.456 1.00 84.75 85 GLU A C 1
ATOM 651 O O . GLU A 1 85 ? 3.879 -13.101 12.322 1.00 84.75 85 GLU A O 1
ATOM 656 N N . LYS A 1 86 ? 2.210 -13.095 13.819 1.00 87.75 86 LYS A N 1
ATOM 657 C CA . LYS A 1 86 ? 1.252 -13.796 12.950 1.00 87.75 86 LYS A CA 1
ATOM 658 C C . LYS A 1 86 ? 0.905 -13.000 11.688 1.00 87.75 86 LYS A C 1
ATOM 660 O O . LYS A 1 86 ? 0.546 -13.586 10.668 1.00 87.75 86 LYS A O 1
ATOM 665 N N . TYR A 1 87 ? 0.983 -11.672 11.751 1.00 89.75 87 TYR A N 1
ATOM 666 C CA . TYR A 1 87 ? 0.606 -10.785 10.648 1.00 89.75 87 TYR A CA 1
ATOM 667 C C . TYR A 1 87 ? 1.798 -10.362 9.786 1.00 89.75 87 TYR A C 1
ATOM 669 O O . TYR A 1 87 ? 1.579 -9.778 8.723 1.00 89.75 87 TYR A O 1
ATOM 677 N N . ILE A 1 88 ? 3.033 -10.701 10.182 1.00 92.00 88 ILE A N 1
ATOM 678 C CA . ILE A 1 88 ? 4.250 -10.378 9.422 1.00 92.00 88 ILE A CA 1
ATOM 679 C C . ILE A 1 88 ? 4.164 -10.872 7.968 1.00 92.00 88 ILE A C 1
ATOM 681 O O . ILE A 1 88 ? 4.396 -10.056 7.075 1.00 92.00 88 ILE A O 1
ATOM 685 N N . PRO A 1 89 ? 3.769 -12.130 7.665 1.00 91.38 89 PRO A N 1
ATOM 686 C CA . PRO A 1 89 ? 3.737 -12.607 6.278 1.00 91.38 89 PRO A CA 1
ATOM 687 C C . PRO A 1 89 ? 2.753 -11.827 5.396 1.00 91.38 89 PRO A C 1
ATOM 689 O O . PRO A 1 89 ? 3.045 -11.528 4.235 1.00 91.38 89 PRO A O 1
ATOM 692 N N . LEU A 1 90 ? 1.598 -11.450 5.956 1.00 92.31 90 LEU A N 1
ATOM 693 C CA . LEU A 1 90 ? 0.590 -10.656 5.255 1.00 92.31 90 LEU A CA 1
ATOM 694 C C . LEU A 1 90 ? 1.113 -9.245 4.963 1.00 92.31 90 LEU 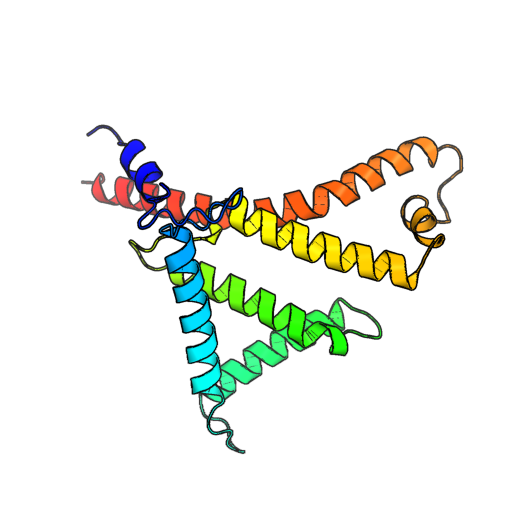A C 1
ATOM 696 O O . LEU A 1 90 ? 1.030 -8.781 3.826 1.00 92.31 90 LEU A O 1
ATOM 700 N N . MET A 1 91 ? 1.679 -8.581 5.976 1.00 92.75 91 MET A N 1
ATOM 701 C CA . MET A 1 91 ? 2.231 -7.233 5.832 1.00 92.75 91 MET A CA 1
ATOM 702 C C . MET A 1 91 ? 3.403 -7.211 4.855 1.00 92.75 91 MET A C 1
ATOM 704 O O . MET A 1 91 ? 3.463 -6.334 3.998 1.00 92.75 91 MET A O 1
ATOM 708 N N . PHE A 1 92 ? 4.283 -8.211 4.912 1.00 93.12 92 PHE A N 1
ATOM 709 C CA . PHE A 1 92 ? 5.409 -8.355 3.993 1.00 93.12 92 PHE A CA 1
ATOM 710 C C . PHE A 1 92 ? 4.960 -8.545 2.542 1.00 93.12 92 PHE A C 1
ATOM 712 O O . PHE A 1 92 ? 5.514 -7.918 1.636 1.00 93.12 92 PHE A O 1
ATOM 719 N N . THR A 1 93 ? 3.912 -9.341 2.320 1.00 91.94 93 THR A N 1
ATOM 720 C CA . THR A 1 93 ? 3.360 -9.573 0.979 1.00 91.94 93 THR A CA 1
ATOM 721 C C . THR A 1 93 ? 2.753 -8.296 0.404 1.00 91.94 93 THR A C 1
ATOM 723 O O . THR A 1 93 ? 3.101 -7.901 -0.706 1.00 91.94 93 THR A O 1
ATOM 726 N N . ILE A 1 94 ? 1.891 -7.611 1.165 1.00 92.06 94 ILE A N 1
ATOM 727 C CA . ILE A 1 94 ? 1.261 -6.356 0.723 1.00 92.06 94 ILE A CA 1
ATOM 728 C C . ILE A 1 94 ? 2.324 -5.281 0.483 1.00 92.06 94 ILE A C 1
ATOM 730 O O . ILE A 1 94 ? 2.283 -4.593 -0.536 1.00 92.06 94 ILE A O 1
ATOM 734 N N . PHE A 1 95 ? 3.296 -5.162 1.389 1.00 93.19 95 PHE A N 1
ATOM 735 C CA . PHE A 1 95 ? 4.389 -4.205 1.268 1.00 93.19 95 PHE A CA 1
ATOM 736 C C . PHE A 1 95 ? 5.201 -4.438 -0.005 1.00 93.19 95 PHE A C 1
ATOM 738 O O . PHE A 1 95 ? 5.345 -3.523 -0.813 1.00 93.19 95 PHE A O 1
ATOM 745 N N . THR A 1 96 ? 5.687 -5.662 -0.219 1.00 91.25 96 THR A N 1
ATOM 746 C CA . THR A 1 96 ? 6.546 -5.953 -1.373 1.00 91.25 96 THR A CA 1
ATOM 747 C C . THR A 1 96 ? 5.769 -5.893 -2.687 1.00 91.25 96 THR A C 1
ATOM 749 O O . THR A 1 96 ? 6.310 -5.443 -3.694 1.00 91.25 96 THR A O 1
ATOM 752 N N . PHE A 1 97 ? 4.484 -6.257 -2.683 1.00 91.00 97 PHE A N 1
ATOM 753 C CA . PHE A 1 97 ? 3.604 -6.085 -3.840 1.00 91.00 97 PHE A CA 1
ATOM 754 C C . PHE A 1 97 ? 3.440 -4.609 -4.227 1.00 91.00 97 PHE A C 1
ATOM 756 O O . PHE A 1 97 ? 3.694 -4.244 -5.375 1.00 91.00 97 PHE A O 1
ATOM 763 N N . ILE A 1 98 ? 3.059 -3.745 -3.276 1.00 91.31 98 ILE A N 1
ATOM 764 C CA . ILE A 1 98 ? 2.903 -2.304 -3.533 1.00 91.31 98 ILE A CA 1
ATOM 765 C C . ILE A 1 98 ? 4.240 -1.698 -3.973 1.00 91.31 98 ILE A C 1
ATOM 767 O O . ILE A 1 98 ? 4.275 -0.910 -4.919 1.00 91.31 98 ILE A O 1
ATOM 771 N N . LEU A 1 99 ? 5.338 -2.087 -3.319 1.00 90.44 99 LEU A N 1
ATOM 772 C CA . LEU A 1 99 ? 6.684 -1.646 -3.669 1.00 90.44 99 LEU A CA 1
ATOM 773 C C . LEU A 1 99 ? 7.038 -2.032 -5.110 1.00 90.44 99 LEU A C 1
ATOM 775 O O . LEU A 1 99 ? 7.460 -1.170 -5.872 1.00 90.44 99 LEU A O 1
ATOM 779 N N . GLY A 1 100 ? 6.819 -3.287 -5.509 1.00 87.88 100 GLY A N 1
ATOM 780 C CA . GLY A 1 100 ? 7.090 -3.759 -6.868 1.00 87.88 100 GLY A CA 1
ATOM 781 C C . GLY A 1 100 ? 6.284 -3.012 -7.929 1.00 87.88 100 GLY A C 1
ATOM 782 O O . GLY A 1 100 ? 6.851 -2.536 -8.912 1.00 87.88 100 GLY A O 1
ATOM 783 N N . CYS A 1 101 ? 4.980 -2.836 -7.702 1.00 87.69 101 CYS A N 1
ATOM 784 C CA . CYS A 1 101 ? 4.113 -2.074 -8.603 1.00 87.69 101 CYS A CA 1
ATOM 785 C C . CYS A 1 101 ? 4.560 -0.610 -8.743 1.00 87.69 101 CYS A C 1
ATOM 787 O O . CYS A 1 101 ? 4.588 -0.075 -9.850 1.00 87.69 101 CYS A O 1
ATOM 789 N N . ASN A 1 102 ? 4.937 0.034 -7.636 1.00 89.06 102 ASN A N 1
ATOM 790 C CA . ASN A 1 102 ? 5.379 1.428 -7.651 1.00 89.06 102 ASN A CA 1
ATOM 791 C C . ASN A 1 102 ? 6.782 1.596 -8.255 1.00 89.06 102 ASN A C 1
ATOM 793 O O . ASN A 1 102 ? 7.035 2.601 -8.910 1.00 89.06 102 ASN A O 1
ATOM 797 N N . LEU A 1 103 ? 7.683 0.622 -8.077 1.00 86.25 103 LEU A N 1
ATOM 798 C CA . LEU A 1 103 ? 9.017 0.637 -8.688 1.00 86.25 103 LEU A CA 1
ATOM 799 C C . LEU A 1 103 ? 8.953 0.467 -10.205 1.00 86.25 103 LEU A C 1
ATOM 801 O O . LEU A 1 103 ? 9.648 1.184 -10.919 1.00 86.25 103 LEU A O 1
ATOM 805 N N . ILE A 1 104 ? 8.092 -0.424 -10.707 1.00 83.50 104 ILE A N 1
ATOM 806 C CA . ILE A 1 104 ? 7.820 -0.515 -12.151 1.00 83.50 104 ILE A CA 1
ATOM 807 C C . ILE A 1 104 ? 7.284 0.817 -12.668 1.00 83.50 104 ILE A C 1
ATOM 809 O O . ILE A 1 104 ? 7.653 1.251 -13.753 1.00 83.50 104 ILE A O 1
ATOM 813 N N . GLY A 1 105 ? 6.487 1.503 -11.853 1.00 79.00 105 GLY A N 1
ATOM 814 C CA . GLY A 1 105 ? 5.989 2.830 -12.166 1.00 79.00 105 GLY A CA 1
ATOM 815 C C . GLY A 1 105 ? 7.003 3.946 -12.262 1.00 79.00 105 GLY A C 1
ATOM 816 O O . GLY A 1 105 ? 6.702 4.988 -12.824 1.00 79.00 105 GLY A O 1
ATOM 817 N N . LEU A 1 106 ? 8.207 3.753 -11.741 1.00 82.12 106 LEU A N 1
ATOM 818 C CA . LEU A 1 106 ? 9.268 4.733 -11.911 1.00 82.12 106 LEU A CA 1
ATOM 819 C C . LEU A 1 106 ? 9.868 4.680 -13.325 1.00 82.12 106 LEU A C 1
ATOM 821 O O . LEU A 1 106 ? 10.502 5.640 -13.759 1.00 82.12 106 LEU A O 1
ATOM 825 N N . ILE A 1 107 ? 9.695 3.563 -14.042 1.00 80.62 107 ILE A N 1
ATOM 826 C CA . ILE A 1 107 ? 10.285 3.365 -15.364 1.00 80.62 107 ILE A CA 1
ATOM 827 C C . ILE A 1 107 ? 9.527 4.231 -16.384 1.00 80.62 107 ILE A C 1
ATOM 829 O O . ILE A 1 107 ? 8.320 4.046 -16.566 1.00 80.62 107 ILE A O 1
ATOM 833 N N . PRO A 1 108 ? 10.208 5.154 -17.090 1.00 69.88 108 PRO A N 1
ATOM 834 C CA . PRO A 1 108 ? 9.559 5.994 -18.089 1.00 69.88 108 PRO A CA 1
ATOM 835 C C . PRO A 1 108 ? 8.984 5.124 -19.215 1.00 69.88 108 PRO A C 1
ATOM 837 O O . PRO A 1 108 ? 9.689 4.306 -19.802 1.00 69.88 108 PRO A O 1
ATOM 840 N N . GLY A 1 109 ? 7.690 5.291 -19.498 1.00 68.38 109 GLY A N 1
ATOM 841 C CA . GLY A 1 109 ? 6.953 4.499 -20.491 1.00 68.38 109 GLY A CA 1
ATOM 842 C C . GLY A 1 109 ? 6.286 3.229 -19.948 1.00 68.38 109 GLY A C 1
ATOM 843 O O . GLY A 1 109 ? 5.535 2.590 -20.681 1.00 68.38 109 GLY A O 1
ATOM 844 N N . ALA A 1 110 ? 6.488 2.869 -18.676 1.00 70.94 110 ALA A N 1
ATOM 845 C CA . ALA A 1 110 ? 5.755 1.770 -18.053 1.00 70.94 110 ALA A CA 1
ATOM 846 C C . ALA A 1 110 ? 4.343 2.200 -17.624 1.00 70.94 110 ALA A C 1
ATOM 848 O O . ALA A 1 110 ? 4.114 3.325 -17.168 1.00 70.94 110 ALA A O 1
ATOM 849 N N . PHE A 1 111 ? 3.383 1.283 -17.745 1.00 69.94 111 PHE A N 1
ATOM 850 C CA . PHE A 1 111 ? 2.044 1.470 -17.198 1.00 69.94 111 PHE A CA 1
ATOM 851 C C . PHE A 1 111 ? 2.046 1.124 -15.707 1.00 69.94 111 PHE A C 1
ATOM 853 O O . PHE A 1 111 ? 2.534 0.064 -15.313 1.00 69.94 111 PHE A O 1
ATOM 860 N N . THR A 1 112 ? 1.467 1.984 -14.870 1.00 77.00 112 THR A N 1
ATOM 861 C CA . THR A 1 112 ? 1.354 1.741 -13.427 1.00 77.00 112 THR A CA 1
ATOM 862 C C . THR A 1 112 ? -0.011 1.197 -13.045 1.00 77.00 112 THR A C 1
ATOM 864 O O . THR A 1 112 ? -0.982 1.950 -13.054 1.00 77.00 112 THR A O 1
ATOM 867 N N . PRO A 1 113 ? -0.128 -0.061 -12.584 1.00 73.25 113 PRO A N 1
ATOM 868 C CA . PRO A 1 113 ? -1.407 -0.575 -12.099 1.00 73.25 113 PRO A CA 1
ATOM 869 C C . PRO A 1 113 ? -1.950 0.203 -10.893 1.00 73.25 113 PRO A C 1
ATOM 871 O O . PRO A 1 113 ? -3.159 0.313 -10.714 1.00 73.25 113 PRO A O 1
ATOM 874 N N . THR A 1 114 ? -1.067 0.781 -10.071 1.00 80.00 114 THR A N 1
ATOM 875 C CA . THR A 1 114 ? -1.422 1.563 -8.874 1.00 80.00 114 THR A CA 1
ATOM 876 C C . THR A 1 114 ? -1.968 2.958 -9.181 1.00 80.00 114 THR A C 1
ATOM 878 O O . THR A 1 114 ? -2.542 3.585 -8.293 1.00 80.00 114 THR A O 1
ATOM 881 N N . SER A 1 115 ? -1.874 3.420 -10.432 1.00 77.62 115 SER A N 1
ATOM 882 C CA . SER A 1 115 ? -2.570 4.624 -10.907 1.00 77.62 115 SER A CA 1
ATOM 883 C C . SER A 1 115 ? -4.054 4.386 -11.189 1.00 77.62 115 SER A C 1
ATOM 885 O O . SER A 1 115 ? -4.767 5.317 -11.543 1.00 77.62 115 SER A O 1
ATOM 887 N N . GLN A 1 116 ? -4.556 3.160 -11.015 1.00 83.56 116 GLN A N 1
ATOM 888 C CA . GLN A 1 116 ? -5.975 2.863 -11.141 1.00 83.56 116 GLN A CA 1
ATOM 889 C C . GLN A 1 116 ? -6.640 2.727 -9.785 1.00 83.56 116 GLN A C 1
ATOM 891 O O . GLN A 1 116 ? -6.265 1.888 -8.961 1.00 83.56 116 GLN A O 1
ATOM 896 N N . LEU A 1 117 ? -7.714 3.492 -9.602 1.00 83.25 117 LEU A N 1
ATOM 897 C CA . LEU A 1 117 ? -8.517 3.427 -8.388 1.00 83.25 117 LEU A CA 1
ATOM 898 C C . LEU A 1 117 ? -9.153 2.043 -8.186 1.00 83.25 117 LEU A C 1
ATOM 900 O O . LEU A 1 117 ? -9.343 1.626 -7.050 1.00 83.25 117 LEU A O 1
ATOM 904 N N . ALA A 1 118 ? -9.439 1.304 -9.262 1.00 84.12 118 ALA A N 1
ATOM 905 C CA . ALA A 1 118 ? -9.966 -0.057 -9.166 1.00 84.12 118 ALA A CA 1
ATOM 906 C C . ALA A 1 118 ? -8.979 -1.008 -8.462 1.00 84.12 118 ALA A C 1
ATOM 908 O O . ALA A 1 118 ? -9.371 -1.762 -7.570 1.00 84.12 118 ALA A O 1
ATOM 909 N N . VAL A 1 119 ? -7.688 -0.933 -8.802 1.00 84.75 119 VAL A N 1
ATOM 910 C CA . VAL A 1 119 ? -6.644 -1.794 -8.226 1.00 84.75 119 VAL A CA 1
ATOM 911 C C . VAL A 1 119 ? -6.375 -1.414 -6.769 1.00 84.75 119 VAL A C 1
ATOM 913 O O . VAL A 1 119 ? -6.424 -2.267 -5.881 1.00 84.75 119 VAL A O 1
ATOM 916 N N . THR A 1 120 ? -6.137 -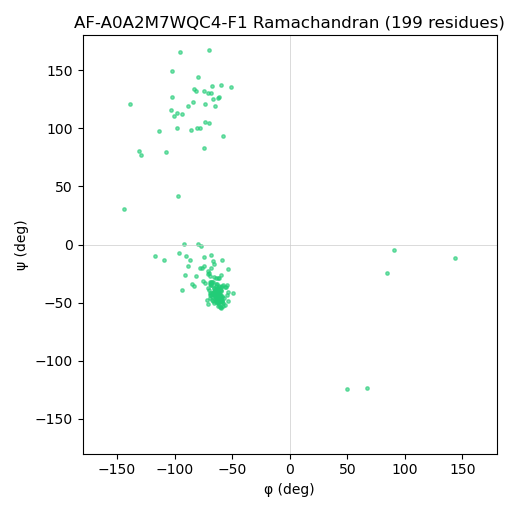0.128 -6.494 1.00 89.00 120 THR A N 1
ATOM 917 C CA . THR A 1 120 ? -5.848 0.347 -5.130 1.00 89.00 120 THR A CA 1
ATOM 918 C C . THR A 1 120 ? -7.068 0.244 -4.214 1.00 89.00 120 THR A C 1
ATOM 920 O O . THR A 1 120 ? -6.928 -0.103 -3.041 1.00 89.00 120 THR A O 1
ATOM 923 N N . GLY A 1 121 ? -8.268 0.466 -4.754 1.00 88.50 121 GLY A N 1
ATOM 924 C CA . GLY A 1 121 ? -9.546 0.293 -4.071 1.00 88.50 121 GLY A CA 1
ATOM 925 C C . GLY A 1 121 ? -9.808 -1.158 -3.687 1.00 88.50 121 GLY A C 1
ATOM 926 O O . GLY A 1 121 ? -10.143 -1.421 -2.535 1.00 88.50 121 GLY A O 1
ATOM 927 N N . THR A 1 122 ? -9.574 -2.109 -4.596 1.00 90.00 122 THR A N 1
ATOM 928 C CA . THR A 1 122 ? -9.732 -3.543 -4.298 1.00 90.00 122 THR A CA 1
ATOM 929 C C . THR A 1 122 ? -8.794 -3.980 -3.172 1.00 90.00 122 THR A C 1
ATOM 931 O O . THR A 1 122 ? -9.224 -4.653 -2.236 1.00 90.00 122 THR A O 1
ATOM 934 N N . LEU A 1 123 ? -7.531 -3.538 -3.202 1.00 90.50 123 LEU A N 1
ATOM 935 C CA . LEU A 1 123 ? -6.565 -3.837 -2.142 1.00 90.50 123 LEU A CA 1
ATOM 936 C C . LEU A 1 123 ? -6.976 -3.218 -0.795 1.00 90.50 123 LEU A C 1
ATOM 938 O O . LEU A 1 123 ? -6.933 -3.892 0.236 1.00 90.50 123 LEU A O 1
ATOM 942 N N . ALA A 1 124 ? -7.403 -1.951 -0.799 1.00 92.44 124 ALA A N 1
ATOM 943 C CA . ALA A 1 124 ? -7.811 -1.240 0.410 1.00 92.44 124 ALA A CA 1
ATOM 944 C C . ALA A 1 124 ? -9.090 -1.817 1.034 1.00 92.44 124 ALA A C 1
ATOM 946 O O . ALA A 1 124 ? -9.166 -1.975 2.253 1.00 92.44 124 ALA A O 1
ATOM 947 N N . VAL A 1 125 ? -10.081 -2.168 0.213 1.00 92.62 125 VAL A N 1
ATOM 948 C CA . VAL A 1 125 ? -11.301 -2.840 0.673 1.00 92.62 125 VAL A CA 1
ATOM 949 C C . VAL A 1 125 ? -10.971 -4.243 1.180 1.00 92.62 125 VAL A C 1
ATOM 951 O O . VAL A 1 125 ? -11.440 -4.613 2.251 1.00 92.62 125 VAL A O 1
ATOM 954 N N . GLY A 1 126 ? -10.110 -4.996 0.491 1.00 92.88 126 GLY A N 1
ATOM 955 C CA . GLY A 1 126 ? -9.686 -6.331 0.919 1.00 92.88 126 GLY A CA 1
ATOM 956 C C . GLY A 1 126 ? -9.043 -6.336 2.308 1.00 92.88 126 GLY A C 1
ATOM 957 O O . GLY A 1 126 ? -9.475 -7.084 3.188 1.00 92.88 126 GLY A O 1
ATOM 958 N N . ILE A 1 127 ? -8.064 -5.455 2.551 1.00 92.38 127 ILE A N 1
ATOM 959 C CA . ILE A 1 127 ? -7.420 -5.360 3.871 1.00 92.38 127 ILE A CA 1
ATOM 960 C C . ILE A 1 127 ? -8.375 -4.819 4.940 1.00 92.38 127 ILE A C 1
ATOM 962 O O . ILE A 1 127 ? -8.335 -5.265 6.088 1.00 92.38 127 ILE A O 1
ATOM 966 N N . PHE A 1 128 ? -9.274 -3.902 4.574 1.00 92.12 128 PHE A N 1
ATOM 967 C CA . PHE A 1 128 ? -10.292 -3.381 5.480 1.00 92.12 128 PHE A CA 1
ATOM 968 C C . PHE A 1 128 ? -11.288 -4.462 5.909 1.00 92.12 128 PHE A C 1
ATOM 970 O O . PHE A 1 128 ? -11.587 -4.575 7.098 1.00 92.12 128 PHE A O 1
ATOM 977 N N . LEU A 1 129 ? -11.765 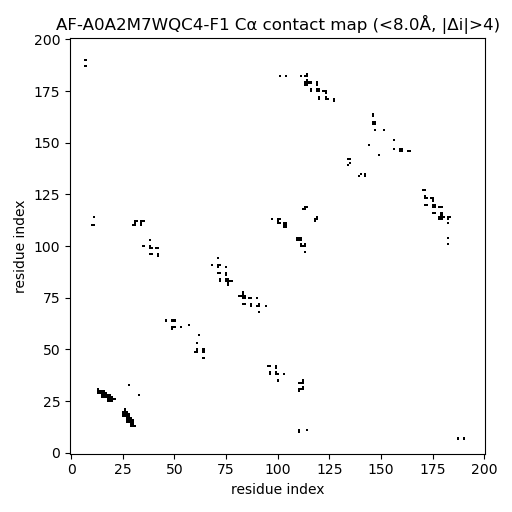-5.288 4.974 1.00 92.06 129 LEU A N 1
ATOM 978 C CA . LEU A 1 129 ? -12.647 -6.416 5.266 1.00 92.06 129 LEU A CA 1
ATOM 979 C C . LEU A 1 129 ? -11.935 -7.463 6.123 1.00 92.06 129 LEU A C 1
ATOM 981 O O . LEU A 1 129 ? -12.505 -7.912 7.114 1.00 92.06 129 LEU A O 1
ATOM 985 N N . TYR A 1 130 ? -10.677 -7.789 5.813 1.00 91.38 130 TYR A N 1
ATOM 986 C CA . TYR A 1 130 ? -9.871 -8.697 6.631 1.00 91.38 130 TYR A CA 1
ATOM 987 C C . TYR A 1 130 ? -9.714 -8.182 8.071 1.00 91.38 130 TYR A C 1
ATOM 989 O O . TYR A 1 130 ? -10.002 -8.899 9.031 1.00 91.38 130 TYR A O 1
ATOM 997 N N . ALA A 1 131 ? -9.327 -6.914 8.241 1.00 88.69 131 ALA A N 1
ATOM 998 C CA . ALA A 1 131 ? -9.152 -6.303 9.557 1.00 88.69 131 ALA A CA 1
ATOM 999 C C . ALA A 1 131 ? -10.476 -6.185 10.333 1.00 88.69 131 ALA A C 1
ATOM 1001 O O . ALA A 1 131 ? -10.509 -6.390 11.549 1.00 88.69 131 ALA A O 1
ATOM 1002 N N . THR A 1 132 ? -11.576 -5.880 9.642 1.00 88.19 132 THR A N 1
ATOM 1003 C CA . THR A 1 132 ? -12.916 -5.792 10.240 1.00 88.19 132 THR A CA 1
ATOM 1004 C C . THR A 1 132 ? -13.429 -7.168 10.653 1.00 88.19 132 THR A C 1
ATOM 1006 O O . THR A 1 132 ? -13.916 -7.318 11.772 1.00 88.19 132 THR A O 1
ATOM 1009 N N . GLY A 1 133 ? -13.251 -8.186 9.807 1.00 87.69 133 GLY A N 1
ATOM 1010 C CA . GLY A 1 133 ? -13.602 -9.571 10.111 1.00 87.69 133 GLY A CA 1
ATOM 1011 C C . GLY A 1 133 ? -12.823 -10.113 11.307 1.00 87.69 133 GLY A C 1
ATOM 1012 O O . GLY A 1 133 ? -13.416 -10.676 12.224 1.00 87.69 133 GLY A O 1
ATOM 1013 N N . LEU A 1 134 ? -11.513 -9.853 11.369 1.00 87.00 134 LEU A N 1
ATOM 1014 C CA . LEU A 1 134 ? -10.681 -10.213 12.519 1.00 87.00 134 LEU A CA 1
ATOM 1015 C C . LEU A 1 134 ? -11.146 -9.514 13.806 1.00 87.00 134 LEU A C 1
ATOM 1017 O O . LEU A 1 134 ? -11.226 -10.137 14.868 1.00 87.00 134 LEU A O 1
ATOM 1021 N N . ARG A 1 135 ? -11.476 -8.220 13.721 1.00 83.19 135 ARG A N 1
ATOM 1022 C CA . ARG A 1 135 ? -11.990 -7.449 14.860 1.00 83.19 135 ARG A CA 1
ATOM 1023 C C . ARG A 1 135 ? -13.320 -8.014 15.359 1.00 83.19 135 ARG A C 1
ATOM 1025 O O . ARG A 1 135 ? -13.481 -8.172 16.569 1.00 83.19 135 ARG A O 1
ATOM 1032 N N . PHE A 1 136 ? -14.232 -8.339 14.443 1.00 83.62 136 PHE A N 1
ATOM 1033 C CA . PHE A 1 136 ? -15.524 -8.944 14.757 1.00 83.62 136 PHE A CA 1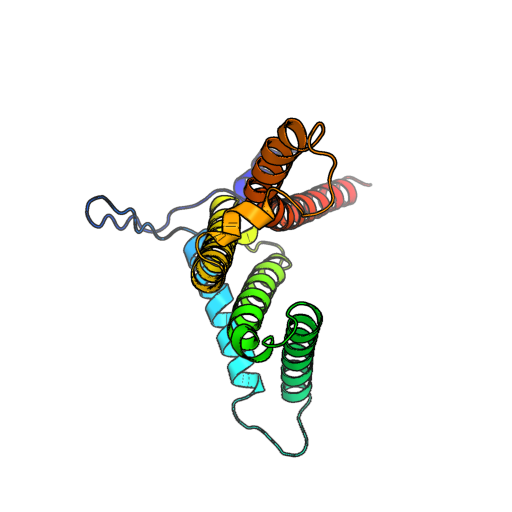
ATOM 1034 C C . PHE A 1 136 ? -15.357 -10.327 15.394 1.00 83.62 136 PHE A C 1
ATOM 1036 O O . PHE A 1 136 ? -15.957 -10.591 16.430 1.00 83.62 136 PHE A O 1
ATOM 1043 N N . TYR A 1 137 ? -14.470 -11.166 14.853 1.00 84.12 137 TYR A N 1
ATOM 1044 C CA . TYR A 1 137 ? -14.176 -12.490 15.406 1.00 84.12 137 TYR A CA 1
ATOM 1045 C C . TYR A 1 137 ? -13.645 -12.424 16.846 1.00 84.12 137 TYR A C 1
ATOM 1047 O O . TYR A 1 137 ? -14.019 -13.243 17.679 1.00 84.12 137 TYR A O 1
ATOM 1055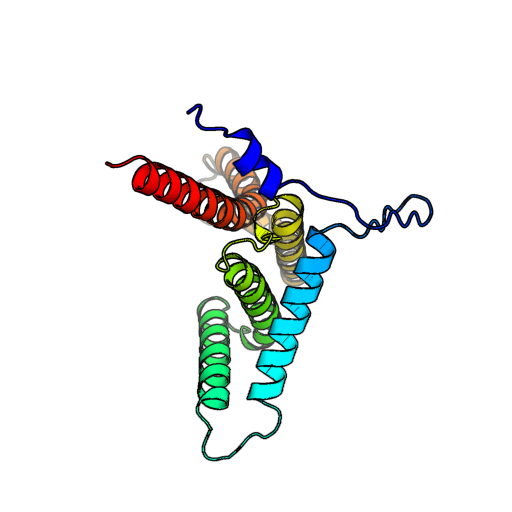 N N . ARG A 1 138 ? -12.797 -11.437 17.168 1.00 79.62 138 ARG A N 1
ATOM 1056 C CA . ARG A 1 138 ? -12.191 -11.322 18.507 1.00 79.62 138 ARG A CA 1
ATOM 1057 C C . ARG A 1 138 ? -13.055 -10.643 19.559 1.00 79.62 138 ARG A C 1
ATOM 1059 O O . ARG A 1 138 ? -12.964 -11.010 20.723 1.00 79.62 138 ARG A O 1
ATOM 1066 N N . HIS A 1 139 ? -13.837 -9.637 19.179 1.00 79.12 139 HIS A N 1
ATOM 1067 C CA . HIS A 1 139 ? -14.593 -8.821 20.137 1.00 79.12 139 HIS A CA 1
ATOM 1068 C C . HIS A 1 139 ? -16.106 -9.071 20.094 1.00 79.12 139 HIS A C 1
ATOM 1070 O O . HIS A 1 139 ? -16.810 -8.636 21.005 1.00 79.12 139 HIS A O 1
ATOM 1076 N N . GLY A 1 140 ? -16.626 -9.755 19.067 1.00 73.00 140 GLY A N 1
ATOM 1077 C CA . GLY A 1 140 ? -18.051 -10.049 18.903 1.00 73.00 140 GLY A CA 1
ATOM 1078 C C . GLY A 1 140 ? -18.931 -8.804 19.059 1.00 73.00 140 GLY A C 1
ATOM 1079 O O . GLY A 1 140 ? -18.709 -7.774 18.422 1.00 73.00 140 GLY A O 1
ATOM 1080 N N . TRP A 1 141 ? -19.899 -8.872 19.976 1.00 57.75 141 TRP A N 1
ATOM 1081 C CA . TRP A 1 141 ? -20.816 -7.775 20.326 1.00 57.75 141 TRP A CA 1
ATOM 1082 C C . TRP A 1 141 ? -20.124 -6.577 21.008 1.00 57.75 141 TRP A C 1
ATOM 1084 O O . TRP A 1 141 ? -20.681 -5.480 21.061 1.00 57.75 141 TRP A O 1
ATOM 1094 N N . GLY A 1 142 ? -18.880 -6.743 21.471 1.00 59.25 142 GLY A N 1
ATOM 1095 C CA . GLY A 1 142 ? -18.009 -5.659 21.932 1.00 59.25 142 GLY A CA 1
ATOM 1096 C C . GLY A 1 142 ? -17.541 -4.718 20.815 1.00 59.25 142 GLY A C 1
ATOM 1097 O O . GLY A 1 142 ? -17.001 -3.654 21.107 1.00 59.25 142 GLY A O 1
ATOM 1098 N N . PHE A 1 143 ? -17.792 -5.044 19.542 1.00 59.84 143 PHE A N 1
ATOM 1099 C CA . PHE A 1 143 ? -17.531 -4.158 18.404 1.00 59.84 143 PHE A CA 1
ATOM 1100 C C . PHE A 1 143 ? -18.276 -2.817 18.517 1.00 59.84 143 PHE A C 1
ATOM 1102 O O . PHE A 1 143 ? -17.717 -1.775 18.185 1.00 59.84 143 PHE A O 1
ATOM 1109 N N . PHE A 1 144 ? -19.487 -2.806 19.086 1.00 59.91 144 PHE A N 1
ATOM 1110 C CA . PHE A 1 144 ? -20.252 -1.571 19.289 1.00 59.91 144 PHE A CA 1
ATOM 1111 C C . PHE A 1 144 ? -19.660 -0.651 20.367 1.00 59.91 144 PHE A C 1
ATOM 1113 O O . PHE A 1 144 ? -19.823 0.564 20.290 1.00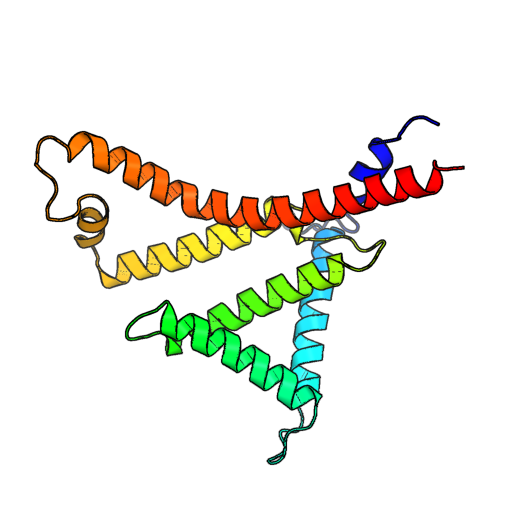 59.91 144 PHE A O 1
ATOM 1120 N N . HIS A 1 145 ? -18.894 -1.198 21.319 1.00 59.16 145 HIS A N 1
ATOM 1121 C CA . HIS A 1 145 ? -18.139 -0.387 22.279 1.00 59.16 145 HIS A CA 1
ATOM 1122 C C . HIS A 1 145 ? -16.981 0.379 21.622 1.00 59.16 145 HIS A C 1
ATOM 1124 O O . HIS A 1 145 ? -16.538 1.380 22.176 1.00 59.16 145 HIS A O 1
ATOM 1130 N N . ALA A 1 146 ? -16.505 -0.041 20.442 1.00 61.22 146 ALA A N 1
ATOM 1131 C CA . ALA A 1 146 ? -15.493 0.713 19.703 1.00 61.22 146 ALA A CA 1
ATOM 1132 C C . ALA A 1 146 ? -16.042 2.040 19.145 1.00 61.22 146 ALA A C 1
ATOM 1134 O O . ALA A 1 146 ? -15.276 2.984 18.993 1.00 61.22 146 ALA A O 1
ATOM 1135 N N . PHE A 1 147 ? -17.353 2.129 18.885 1.00 62.44 147 PHE A N 1
ATOM 1136 C CA . PHE A 1 147 ? -18.010 3.364 18.432 1.00 62.44 147 PHE A CA 1
ATOM 1137 C C . PHE A 1 147 ? -18.449 4.278 19.586 1.00 62.44 147 PHE A C 1
ATOM 1139 O O . PHE A 1 147 ? -18.779 5.438 19.359 1.00 62.44 147 PHE A O 1
ATOM 1146 N N . ALA A 1 148 ? -18.447 3.769 20.821 1.00 60.38 148 ALA A N 1
ATOM 1147 C CA . ALA A 1 148 ? -18.831 4.496 22.027 1.00 60.38 148 ALA A CA 1
ATOM 1148 C C . ALA A 1 148 ? -17.761 4.310 23.120 1.00 60.38 148 ALA A C 1
ATOM 1150 O O . ALA A 1 148 ? -17.924 3.464 24.008 1.00 60.38 148 ALA A O 1
ATOM 1151 N N . PRO A 1 149 ? -16.646 5.064 23.067 1.00 61.12 149 PRO A N 1
ATOM 1152 C CA . PRO A 1 149 ? -15.590 4.940 24.060 1.00 61.12 149 PRO A CA 1
ATOM 1153 C C . PRO A 1 149 ? -16.103 5.231 25.475 1.00 61.12 149 PRO A C 1
ATOM 1155 O O . PRO A 1 149 ? -16.857 6.176 25.726 1.00 61.12 149 PRO A O 1
ATOM 1158 N N . ARG A 1 150 ? -15.669 4.395 26.425 1.00 53.31 150 ARG A N 1
ATOM 1159 C CA . ARG A 1 150 ? -16.003 4.517 27.849 1.00 53.31 150 ARG A CA 1
ATOM 1160 C C . ARG A 1 150 ? -15.279 5.737 28.422 1.00 53.31 150 ARG A C 1
ATOM 1162 O O . ARG A 1 150 ? -14.073 5.691 28.621 1.00 53.31 150 ARG A O 1
ATOM 1169 N N . GLY A 1 151 ? -16.011 6.824 28.657 1.00 60.16 151 GLY A N 1
ATOM 1170 C CA . GLY A 1 151 ? -15.467 8.060 29.238 1.00 60.16 151 GLY A CA 1
ATOM 1171 C C . GLY A 1 151 ? -16.075 9.348 28.683 1.00 60.16 151 GLY A C 1
ATOM 1172 O O . GLY A 1 151 ? -15.886 10.409 29.268 1.00 60.16 151 GLY A O 1
ATOM 1173 N N . VAL A 1 152 ? -16.837 9.268 27.589 1.00 63.84 152 VAL A N 1
ATOM 1174 C CA . VAL A 1 152 ? -17.499 10.437 26.998 1.00 63.84 152 VAL A CA 1
ATOM 1175 C C . VAL A 1 152 ? -18.825 10.715 27.725 1.00 63.84 152 VAL A C 1
ATOM 1177 O O . VAL A 1 152 ? -19.602 9.778 27.941 1.00 63.84 152 VAL A O 1
ATOM 1180 N N . PRO A 1 153 ? -19.124 11.975 28.104 1.00 72.12 153 PRO A N 1
ATOM 1181 C CA . PRO A 1 153 ? -20.413 12.342 28.682 1.00 72.12 153 PRO A CA 1
ATOM 1182 C C . PRO A 1 153 ? -21.570 11.845 27.806 1.00 72.12 153 PRO A C 1
ATOM 1184 O O . PRO A 1 153 ? -21.552 12.032 26.588 1.00 72.12 153 PRO A O 1
ATOM 1187 N N . ARG A 1 154 ? -22.610 11.255 28.416 1.00 71.00 154 ARG A N 1
ATOM 1188 C CA . ARG A 1 154 ? -23.768 10.666 27.703 1.00 71.00 154 ARG A CA 1
ATOM 1189 C C . ARG A 1 154 ? -24.459 11.620 26.719 1.00 71.00 154 ARG A C 1
ATOM 1191 O O . ARG A 1 154 ? -25.117 11.152 25.802 1.00 71.00 154 ARG A O 1
ATOM 1198 N N . ILE A 1 155 ? -24.285 12.930 26.888 1.00 76.88 155 ILE A N 1
ATOM 1199 C CA . ILE A 1 155 ? -24.839 13.977 26.019 1.00 76.88 155 ILE A CA 1
ATOM 1200 C C . ILE A 1 155 ? -24.073 14.091 24.686 1.00 76.88 155 ILE A C 1
ATOM 1202 O O . ILE A 1 155 ? -24.676 14.406 23.668 1.00 76.88 155 ILE A O 1
ATOM 1206 N N . MET A 1 156 ? -22.765 13.804 24.658 1.00 75.75 156 MET A N 1
ATOM 1207 C CA . MET A 1 156 ? -21.936 13.867 23.439 1.00 75.75 156 MET A CA 1
ATOM 1208 C C . MET A 1 156 ? -21.928 12.551 22.648 1.00 75.75 156 MET A C 1
ATOM 1210 O O . MET A 1 156 ? -21.612 12.534 21.459 1.00 75.75 156 MET A O 1
ATOM 1214 N N . LEU A 1 157 ? -22.305 11.450 23.299 1.00 78.12 157 LEU A N 1
ATOM 1215 C CA . LEU A 1 157 ? -22.357 10.110 22.712 1.00 78.12 157 LEU A CA 1
ATOM 1216 C C . LEU A 1 157 ? -23.215 10.023 21.424 1.00 78.12 157 LEU A C 1
ATOM 1218 O O . LEU A 1 157 ? -22.743 9.425 20.457 1.00 78.12 157 LEU A O 1
ATOM 1222 N N . PRO A 1 158 ? -24.413 10.645 21.346 1.00 80.94 158 PRO A N 1
ATOM 1223 C CA . PRO A 1 158 ? -25.258 10.609 20.149 1.00 80.94 158 PRO A CA 1
ATOM 1224 C C . PRO A 1 158 ? -24.630 11.278 18.919 1.00 80.94 158 PRO A C 1
ATOM 1226 O O . PRO A 1 158 ? -24.920 10.870 17.800 1.00 80.94 158 PRO A O 1
ATOM 1229 N N . LEU A 1 159 ? -23.767 12.283 19.112 1.00 82.94 159 LEU A N 1
ATOM 1230 C CA . LEU A 1 159 ? -23.065 12.970 18.021 1.00 82.94 159 LEU A CA 1
ATOM 1231 C C . LEU A 1 159 ? -21.778 12.238 17.614 1.00 82.94 159 LEU A C 1
ATOM 1233 O O . LEU A 1 159 ? -21.417 12.220 16.441 1.00 82.94 159 LEU A O 1
ATOM 1237 N N . MET A 1 160 ? -21.090 11.616 18.574 1.00 84.69 160 MET A N 1
ATOM 1238 C CA . MET A 1 160 ? -19.828 10.919 18.330 1.00 84.69 160 MET A CA 1
ATOM 1239 C C . MET A 1 160 ? -20.007 9.643 17.498 1.00 84.69 160 MET A C 1
ATOM 1241 O O . MET A 1 160 ? -19.207 9.385 16.601 1.00 84.69 160 MET A O 1
ATOM 1245 N N . VAL A 1 161 ? -21.055 8.858 17.771 1.00 83.44 161 VAL A N 1
ATOM 1246 C CA . VAL A 1 161 ? -21.279 7.558 17.115 1.00 83.44 161 VAL A CA 1
ATOM 1247 C C . VAL A 1 161 ? -21.389 7.682 15.580 1.00 83.44 161 VAL A C 1
ATOM 1249 O O . VAL A 1 161 ? -20.685 6.942 14.889 1.00 83.44 161 VAL A O 1
ATOM 1252 N N . PRO A 1 162 ? -22.178 8.620 15.007 1.00 86.56 162 PRO A N 1
ATOM 1253 C CA . PRO A 1 162 ? -22.212 8.839 13.559 1.00 86.56 162 PRO A CA 1
ATOM 1254 C C . PRO A 1 162 ? -20.860 9.251 12.964 1.00 86.56 162 PRO A C 1
ATOM 1256 O O . PRO A 1 162 ? -20.500 8.788 11.882 1.00 86.56 162 PRO A O 1
ATOM 1259 N N . ILE A 1 163 ? -20.100 10.099 13.666 1.00 89.00 163 ILE A N 1
ATOM 1260 C CA . ILE A 1 163 ? -18.795 10.581 13.194 1.00 89.00 163 ILE A CA 1
ATOM 1261 C C . ILE A 1 163 ? -17.777 9.437 13.177 1.00 89.00 163 ILE A C 1
ATOM 1263 O O . ILE A 1 163 ? -17.059 9.280 12.192 1.00 89.00 163 ILE A O 1
ATOM 1267 N N . GLU A 1 164 ? -17.733 8.601 14.218 1.00 87.50 164 GLU A N 1
ATOM 1268 C CA . GLU A 1 164 ? -16.830 7.444 14.258 1.00 87.50 164 GLU A CA 1
ATOM 1269 C C . GLU A 1 164 ? -17.204 6.408 13.190 1.00 87.50 164 GLU A C 1
ATOM 1271 O O . GLU A 1 164 ? -16.317 5.843 12.552 1.00 87.50 164 GLU A O 1
ATOM 1276 N N . LEU A 1 165 ? -18.500 6.197 12.925 1.00 86.19 165 LEU A N 1
ATOM 1277 C CA . LEU A 1 165 ? -18.951 5.322 11.841 1.00 86.19 165 LEU A CA 1
ATOM 1278 C C . LEU A 1 165 ? -18.497 5.843 10.470 1.00 86.19 165 LEU A C 1
ATOM 1280 O O . LEU A 1 165 ? -17.960 5.079 9.666 1.00 86.19 165 LEU A O 1
ATOM 1284 N N . LEU A 1 166 ? -18.660 7.145 10.220 1.00 90.25 166 LEU A N 1
ATOM 1285 C CA . LEU A 1 166 ? -18.179 7.780 8.994 1.00 90.25 166 LEU A CA 1
ATOM 1286 C C . LEU A 1 166 ? -16.654 7.654 8.873 1.00 90.25 166 LEU A C 1
ATOM 1288 O O . LEU A 1 166 ? -16.144 7.265 7.824 1.00 90.25 166 LEU A O 1
ATOM 1292 N N . SER A 1 167 ? -15.930 7.923 9.960 1.00 90.19 167 SER A N 1
ATOM 1293 C CA . SER A 1 167 ? -14.470 7.831 10.022 1.00 90.19 167 SER A CA 1
ATOM 1294 C C . SER A 1 167 ? -13.985 6.398 9.788 1.00 90.19 167 SER A C 1
ATOM 1296 O O . SER A 1 167 ? -13.008 6.180 9.077 1.00 90.19 167 SER A O 1
ATOM 1298 N N . PHE A 1 168 ? -14.698 5.396 10.308 1.00 88.81 168 PHE A N 1
ATOM 1299 C CA . PHE A 1 168 ? -14.426 3.980 10.078 1.00 88.81 168 PHE A CA 1
ATOM 1300 C C . PHE A 1 168 ? -14.585 3.589 8.602 1.00 88.81 168 PHE A C 1
ATOM 1302 O O . PHE A 1 168 ? -13.681 2.964 8.045 1.00 88.81 168 PHE A O 1
ATOM 1309 N N . LEU A 1 169 ? -15.673 4.011 7.949 1.00 89.06 169 LEU A N 1
ATOM 1310 C CA . LEU A 1 169 ? -15.918 3.757 6.523 1.00 89.06 169 LEU A CA 1
ATOM 1311 C C . LEU A 1 169 ? -14.997 4.568 5.596 1.00 89.06 169 LEU A C 1
ATOM 1313 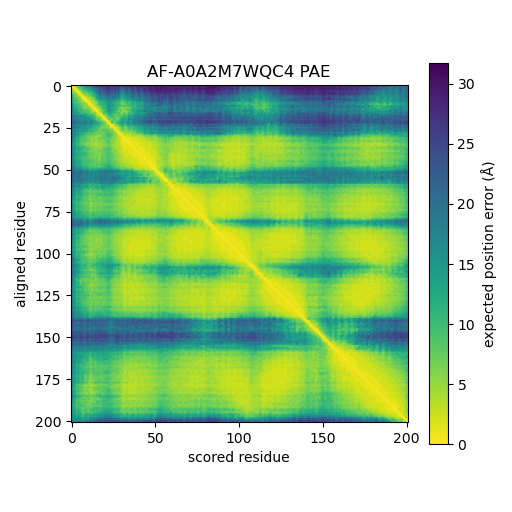O O . LEU A 1 169 ? -14.702 4.133 4.484 1.00 89.06 169 LEU A O 1
ATOM 1317 N N . ALA A 1 170 ? -14.484 5.712 6.052 1.00 93.00 170 ALA A N 1
ATOM 1318 C CA . ALA A 1 170 ? -13.527 6.522 5.301 1.00 93.00 170 ALA A CA 1
ATOM 1319 C C . ALA A 1 170 ? -12.102 5.926 5.275 1.00 93.00 170 ALA A C 1
ATOM 1321 O O . ALA A 1 170 ? -11.304 6.280 4.404 1.00 93.00 170 ALA A O 1
ATOM 1322 N N . ARG A 1 171 ? -11.747 5.002 6.182 1.00 92.31 171 ARG A N 1
ATOM 1323 C CA . ARG A 1 171 ? -10.410 4.362 6.229 1.00 92.31 171 ARG A CA 1
ATOM 1324 C C . ARG A 1 171 ? -10.003 3.666 4.918 1.00 92.31 171 ARG A C 1
ATOM 1326 O O . ARG A 1 171 ? -8.919 3.973 4.424 1.00 92.31 171 ARG A O 1
ATOM 1333 N N . PRO A 1 172 ? -10.812 2.772 4.311 1.00 91.06 172 PRO A N 1
ATOM 1334 C CA . PRO A 1 172 ? -10.441 2.141 3.042 1.00 91.06 172 PRO A CA 1
ATOM 1335 C C . PRO A 1 172 ? -10.336 3.158 1.900 1.00 91.06 172 PRO A C 1
ATOM 1337 O O . PRO A 1 172 ? -9.405 3.085 1.102 1.00 91.06 172 PRO A O 1
ATOM 1340 N N . VAL A 1 173 ? -11.231 4.152 1.858 1.00 93.56 173 VAL A N 1
ATOM 1341 C CA . VAL A 1 173 ? -11.206 5.208 0.832 1.00 93.56 173 VAL A CA 1
ATOM 1342 C C . VAL A 1 173 ? -9.919 6.024 0.928 1.00 93.56 173 VAL A C 1
ATOM 1344 O O . VAL A 1 173 ? -9.236 6.230 -0.071 1.00 93.56 173 VAL A O 1
ATOM 1347 N N . THR A 1 174 ? -9.546 6.450 2.134 1.00 93.25 174 THR A N 1
ATOM 1348 C CA . THR A 1 174 ? -8.335 7.252 2.352 1.00 93.25 174 THR A CA 1
ATOM 1349 C C . THR A 1 174 ? -7.053 6.460 2.095 1.00 93.25 174 THR A C 1
ATOM 1351 O O . THR A 1 174 ? -6.086 7.034 1.595 1.00 93.25 174 THR A O 1
ATOM 1354 N N . LEU A 1 175 ? -7.029 5.152 2.377 1.00 91.94 175 LEU A N 1
ATOM 1355 C CA . LEU A 1 175 ? -5.895 4.281 2.055 1.00 91.94 175 LEU A CA 1
ATOM 1356 C C . LEU A 1 175 ? -5.720 4.111 0.536 1.00 91.94 175 LEU A C 1
ATOM 1358 O O . LEU A 1 175 ? -4.611 4.289 0.031 1.00 91.94 175 LEU A O 1
ATOM 1362 N N . ALA A 1 176 ? -6.807 3.825 -0.190 1.00 93.00 176 ALA A N 1
ATOM 1363 C CA . ALA A 1 176 ? -6.787 3.687 -1.648 1.00 93.00 176 ALA A CA 1
ATOM 1364 C C . ALA A 1 176 ? -6.397 4.998 -2.338 1.00 93.00 176 ALA A C 1
ATOM 1366 O O . ALA A 1 176 ? -5.481 5.020 -3.163 1.00 93.00 176 ALA A O 1
ATOM 1367 N N . LEU A 1 177 ? -7.055 6.100 -1.956 1.00 92.69 177 LEU A N 1
ATOM 1368 C CA . LEU A 1 177 ? -6.825 7.421 -2.532 1.00 92.69 177 LEU A CA 1
ATOM 1369 C C . LEU A 1 177 ? -5.390 7.887 -2.300 1.00 92.69 177 LEU A C 1
ATOM 1371 O O . LEU A 1 177 ? -4.807 8.489 -3.188 1.00 92.69 177 LEU A O 1
ATOM 1375 N N . ARG A 1 178 ? -4.796 7.577 -1.143 1.00 92.00 178 ARG A N 1
ATOM 1376 C CA . ARG A 1 178 ? -3.402 7.928 -0.851 1.00 92.00 178 ARG A CA 1
ATOM 1377 C C . ARG A 1 178 ? -2.435 7.287 -1.838 1.00 92.00 178 ARG A C 1
ATOM 1379 O O . ARG A 1 178 ? -1.560 7.970 -2.358 1.00 92.00 178 ARG A O 1
ATOM 1386 N N . LEU A 1 179 ? -2.584 5.989 -2.092 1.00 90.12 179 LEU A N 1
ATOM 1387 C CA . LEU A 1 179 ? -1.699 5.286 -3.018 1.00 90.12 179 LEU A CA 1
ATOM 1388 C C . LEU A 1 179 ? -1.934 5.751 -4.463 1.00 90.12 179 LEU A C 1
ATOM 1390 O O . LEU A 1 179 ? -0.977 6.077 -5.159 1.00 90.12 179 LEU A O 1
ATOM 1394 N N . PHE A 1 180 ? -3.202 5.847 -4.871 1.00 90.31 180 PHE A N 1
ATOM 1395 C CA . PHE A 1 180 ? -3.603 6.309 -6.201 1.00 90.31 180 PHE A CA 1
ATOM 1396 C C . PHE A 1 180 ? -3.132 7.740 -6.480 1.00 90.31 180 PHE A C 1
ATOM 1398 O O . PHE A 1 180 ? -2.438 7.978 -7.462 1.00 90.31 180 PHE A O 1
ATOM 1405 N N . ALA A 1 181 ? -3.457 8.691 -5.602 1.00 88.94 181 ALA A N 1
ATOM 1406 C CA . ALA A 1 181 ? -3.138 10.098 -5.806 1.00 88.94 181 ALA A CA 1
ATOM 1407 C C . ALA A 1 181 ? -1.626 10.325 -5.858 1.00 88.94 181 ALA A C 1
ATOM 1409 O O . ALA A 1 181 ? -1.168 11.067 -6.718 1.00 88.94 181 ALA A O 1
ATOM 1410 N N . ASN A 1 182 ? -0.846 9.650 -5.005 1.00 90.38 182 ASN A N 1
ATOM 1411 C CA . ASN A 1 182 ? 0.612 9.771 -5.029 1.00 90.38 182 ASN A CA 1
ATOM 1412 C C . ASN A 1 182 ? 1.211 9.269 -6.350 1.00 90.38 182 ASN A C 1
ATOM 1414 O O . ASN A 1 182 ? 2.119 9.903 -6.883 1.00 90.38 182 ASN A O 1
ATOM 1418 N N . MET A 1 183 ? 0.704 8.159 -6.895 1.00 88.81 183 MET A N 1
ATOM 1419 C CA . MET A 1 183 ? 1.199 7.623 -8.166 1.00 88.81 183 MET A CA 1
ATOM 1420 C C . MET A 1 183 ? 0.763 8.485 -9.351 1.00 88.81 183 MET A C 1
ATOM 1422 O O . MET A 1 183 ? 1.606 8.876 -10.157 1.00 88.81 183 MET A O 1
ATOM 1426 N N . THR A 1 184 ? -0.517 8.854 -9.421 1.00 86.56 184 THR A N 1
ATOM 1427 C CA . THR A 1 184 ? -1.059 9.686 -10.501 1.00 86.56 184 THR A CA 1
ATOM 1428 C C . THR A 1 184 ? -0.436 11.082 -10.495 1.00 86.56 184 THR A C 1
ATOM 1430 O O . THR A 1 184 ? 0.070 11.529 -11.520 1.00 86.56 184 THR A O 1
ATOM 1433 N N . ALA A 1 185 ? -0.394 11.763 -9.345 1.00 88.00 185 ALA A N 1
ATOM 1434 C CA . ALA A 1 185 ? 0.194 13.099 -9.245 1.00 88.00 185 ALA A CA 1
ATOM 1435 C C . ALA A 1 185 ? 1.701 13.089 -9.529 1.00 88.00 185 ALA A C 1
ATOM 1437 O O . ALA A 1 185 ? 2.187 13.990 -10.206 1.00 88.00 185 ALA A O 1
ATOM 1438 N N . GLY A 1 186 ? 2.431 12.067 -9.067 1.00 86.62 186 GLY A N 1
ATOM 1439 C CA . GLY A 1 186 ? 3.860 11.923 -9.352 1.00 86.62 186 GLY A CA 1
ATOM 1440 C C . GLY A 1 186 ? 4.147 11.808 -10.850 1.00 86.62 186 GLY A C 1
ATOM 1441 O O . GLY A 1 186 ? 4.999 12.528 -11.367 1.00 86.62 186 GLY A O 1
ATOM 1442 N N . HIS A 1 187 ? 3.386 10.978 -11.569 1.00 82.94 187 HIS A N 1
ATOM 1443 C CA . HIS A 1 187 ? 3.531 10.842 -13.022 1.00 82.94 187 HIS A CA 1
ATOM 1444 C C . HIS A 1 187 ? 3.171 12.139 -13.747 1.00 82.94 187 HIS A C 1
ATOM 1446 O O . HIS A 1 187 ? 3.941 12.613 -14.580 1.00 82.94 187 HIS A O 1
ATOM 1452 N N . MET A 1 188 ? 2.039 12.756 -13.393 1.00 84.75 188 MET A N 1
ATOM 1453 C CA . MET A 1 188 ? 1.616 14.026 -13.990 1.00 84.75 188 MET A CA 1
ATOM 1454 C C . MET A 1 188 ? 2.642 15.139 -13.753 1.00 84.75 188 MET A C 1
ATOM 1456 O O . MET A 1 188 ? 2.927 15.909 -14.668 1.00 84.75 188 MET A O 1
ATOM 1460 N N . ALA A 1 189 ? 3.244 15.203 -12.562 1.00 88.25 189 ALA A N 1
ATOM 1461 C CA . ALA A 1 189 ? 4.288 16.174 -12.253 1.00 88.25 189 ALA A CA 1
ATOM 1462 C C . ALA A 1 189 ? 5.528 15.979 -13.137 1.00 88.25 189 ALA A C 1
ATOM 1464 O O . ALA A 1 189 ? 6.035 16.955 -13.687 1.00 88.25 189 ALA A O 1
ATOM 1465 N N . ILE A 1 190 ? 5.986 14.736 -13.327 1.00 86.50 190 ILE A N 1
ATOM 1466 C CA . ILE A 1 190 ? 7.133 14.430 -14.197 1.00 86.50 190 ILE A CA 1
ATOM 1467 C C . ILE A 1 190 ? 6.835 14.825 -15.649 1.00 86.50 190 ILE A C 1
ATOM 1469 O O . ILE A 1 190 ? 7.676 15.456 -16.286 1.00 86.50 190 ILE A O 1
ATOM 1473 N N . PHE A 1 191 ? 5.635 14.529 -16.160 1.00 83.06 191 PHE A N 1
ATOM 1474 C CA . PHE A 1 191 ? 5.233 14.929 -17.512 1.00 83.06 191 PHE A CA 1
ATOM 1475 C C . PHE A 1 191 ? 5.209 16.448 -17.693 1.00 83.06 191 PHE A C 1
ATOM 1477 O O . PHE A 1 191 ? 5.751 16.957 -18.672 1.00 83.06 191 PHE A O 1
ATOM 1484 N N . VAL A 1 192 ? 4.617 17.183 -16.747 1.00 86.62 192 VAL A N 1
ATOM 1485 C CA . VAL A 1 192 ? 4.535 18.650 -16.819 1.00 86.62 192 VAL A CA 1
ATOM 1486 C C . VAL A 1 192 ? 5.922 19.288 -16.726 1.00 86.62 192 VAL A C 1
ATOM 1488 O O . VAL A 1 192 ? 6.227 20.191 -17.503 1.00 86.62 192 VAL A O 1
ATOM 1491 N N . LEU A 1 193 ? 6.783 18.808 -15.823 1.00 87.25 193 LEU A N 1
ATOM 1492 C CA . LEU A 1 193 ? 8.157 19.302 -15.698 1.00 87.25 193 LEU A CA 1
ATOM 1493 C C . LEU A 1 193 ? 8.998 18.977 -16.936 1.00 87.25 193 LEU A C 1
ATOM 1495 O O . LEU A 1 193 ? 9.743 19.836 -17.402 1.00 87.25 193 LEU A O 1
ATOM 1499 N N . GLY A 1 194 ? 8.852 17.774 -17.497 1.00 85.88 194 GLY A N 1
ATOM 1500 C CA . GLY A 1 194 ? 9.508 17.387 -18.745 1.00 85.88 194 GLY A CA 1
ATOM 1501 C C . GLY A 1 194 ? 9.075 18.270 -19.915 1.00 85.88 194 GLY A C 1
ATOM 1502 O O . GLY A 1 194 ? 9.921 18.799 -20.632 1.00 85.88 194 GLY A O 1
ATOM 1503 N N . ALA A 1 195 ? 7.769 18.510 -20.060 1.00 85.50 195 ALA A N 1
ATOM 1504 C CA . ALA A 1 195 ? 7.230 19.393 -21.092 1.00 85.50 195 ALA A CA 1
ATOM 1505 C C . ALA A 1 195 ? 7.723 20.840 -20.936 1.00 85.50 195 ALA A C 1
ATOM 1507 O O . ALA A 1 195 ? 8.101 21.467 -21.923 1.00 85.50 195 ALA A O 1
ATOM 1508 N N . LEU A 1 196 ? 7.765 21.362 -19.705 1.00 88.81 196 LEU A N 1
ATOM 1509 C CA . LEU A 1 196 ? 8.288 22.700 -19.425 1.00 88.81 196 LEU A CA 1
ATOM 1510 C C . LEU A 1 196 ? 9.785 22.806 -19.744 1.00 88.81 196 LEU A C 1
ATOM 1512 O O . LEU A 1 196 ? 10.205 23.784 -20.352 1.00 88.81 196 LEU A O 1
ATOM 1516 N N . GLY A 1 197 ? 10.579 21.798 -19.373 1.00 87.88 197 GLY A N 1
ATOM 1517 C CA . GLY A 1 197 ? 12.014 21.760 -19.658 1.00 87.88 197 GLY A CA 1
ATOM 1518 C C . GLY A 1 197 ? 12.330 21.707 -21.154 1.00 87.88 197 GLY A C 1
ATOM 1519 O O . GLY A 1 197 ? 13.286 22.332 -21.590 1.00 87.88 197 GLY A O 1
ATOM 1520 N N . MET A 1 198 ? 11.508 21.017 -21.950 1.00 83.44 198 MET A N 1
ATOM 1521 C CA . MET A 1 198 ? 11.646 20.979 -23.414 1.00 83.44 198 MET A CA 1
ATOM 1522 C C . MET A 1 198 ? 11.120 22.246 -24.108 1.00 83.44 198 MET A C 1
ATOM 1524 O O . MET A 1 198 ? 11.472 22.502 -25.255 1.00 83.44 198 MET A O 1
ATOM 1528 N N . ALA A 1 199 ? 10.260 23.019 -23.438 1.00 80.12 199 ALA A N 1
ATOM 1529 C CA . ALA A 1 199 ? 9.733 24.291 -23.931 1.00 80.12 199 ALA A CA 1
ATOM 1530 C C . ALA A 1 199 ? 10.590 25.505 -23.522 1.00 80.12 199 ALA A C 1
ATOM 1532 O O . ALA A 1 199 ? 10.344 26.610 -24.011 1.00 80.12 199 ALA A O 1
ATOM 1533 N N . ALA A 1 200 ? 11.566 25.319 -22.627 1.00 68.00 200 ALA A N 1
ATOM 1534 C CA . ALA A 1 200 ? 12.561 26.333 -22.305 1.00 68.00 200 ALA A CA 1
ATOM 1535 C C . ALA A 1 200 ? 13.579 26.444 -23.464 1.00 68.00 200 ALA A C 1
ATOM 1537 O O . ALA A 1 200 ? 14.031 25.406 -23.949 1.00 68.00 200 ALA A O 1
ATOM 1538 N N . PRO A 1 201 ? 13.896 27.661 -23.946 1.00 59.22 201 PRO A N 1
ATOM 1539 C CA . PRO A 1 201 ? 14.854 27.877 -25.032 1.00 59.22 201 PRO A CA 1
ATOM 1540 C C . PRO A 1 201 ? 16.298 27.535 -24.645 1.00 59.22 201 PRO A C 1
ATOM 1542 O O . PRO A 1 201 ? 16.650 27.683 -23.450 1.00 59.22 201 PRO A O 1
#

Solvent-accessible surface area (backbone atoms only — not comparable to full-atom values): 11237 Å² total; per-residue (Å²): 134,78,84,62,64,62,63,67,51,53,66,71,54,81,49,73,77,44,85,40,73,64,82,97,43,80,60,52,43,25,53,50,55,54,44,46,51,50,26,51,50,50,41,52,49,53,54,43,70,36,53,76,75,82,52,96,74,65,51,76,56,32,46,51,52,50,50,53,50,50,49,46,41,52,55,34,42,76,73,32,80,95,59,19,77,81,45,29,68,59,53,46,49,54,49,50,51,54,49,30,38,52,56,50,42,68,42,88,90,50,67,42,45,46,54,32,62,70,54,29,36,51,54,23,46,51,53,45,51,52,54,50,50,53,48,40,74,74,44,50,82,54,52,62,48,74,50,52,63,92,84,64,59,80,82,54,46,77,63,43,33,61,51,46,52,51,53,59,64,42,48,35,54,54,52,14,48,52,54,19,49,56,45,44,52,51,52,52,48,51,51,54,50,52,52,51,61,71,68,52,132

Radius of gyration: 21.91 Å; Cα contacts (8 Å, |Δi|>4): 142; chains: 1; bounding box: 53×48×59 Å

Secondary structure (DSSP, 8-state):
----HHHHHHTT---EEE--EETTEE--EEHHHHHHHHHHHHHHHHHHHHHSS--SS--HHHHHHHHHHHHHHHHHHHHSTTTHHHHHHHHHHHHHHHHHHHHHTTSTT---GGG-HHHHHHHHHHHHHHHHHHHHHHHGGGGGGGTS-TTS-TTTHHHHHHHHHHHHHHHHHHHHHHHHHHHHHHHHHHHHHHHHHHH--

pLDDT: mean 80.27, std 12.3, range [36.97, 94.69]